Protein 9JOM (pdb70)

Nearest PDB structures (foldseek):
  9jom-assembly1_A  TM=1.003E+00  e=1.227E-82  Wenyingzhuangia fucanilytica
  8rg5-assembly1_A  TM=9.877E-01  e=5.002E-56  Stieleria marina
  8rg5-assembly1_B  TM=9.865E-01  e=2.426E-55  Stieleria marina
  8ya6-assembly1_A  TM=8.556E-01  e=7.676E-31  Wenyingzhuangia fucanilytica
  9jog-assembly1_B  TM=8.697E-01  e=2.301E-29  Wenyingzhuangia fucanilytica

Sequence (354 aa):
DYYPEFSWKTVPVAFHFAKRNGLMTDKELDFVTSHSNFIVLEKGHGGDIRTEKGIDNEAQRIKDINPKAKVVFYWNAFLDYNLYDAHKEYENHKEWWLKKLDGNYDYKSAKVKRYDLSNPAFRKWWVSIAKKAVVDGHADGVFMDAFIQVINKGNIELWGQKKYDAIQQGLKDLIAETRAAIGEDHLIVYNGIRSIPNRNVGNDFPEHTDAVMMIEHFANFQSKSKESMLQDILEMEKAGKTGKIVVFKAWPNEHSWIDKNFMAKPLQEKRKIARANITFPLAAFLAGAQENSYFIYNWGYRMDDGGLEWYPELDKSLGKPLNEMKVHNWELTRNYEHASVWLNLATKEAKINWK

Organism: NCBI:txid1790137

Secondary structure (DSSP, 8-state):
--SPPP-SSS--B-EEEB-TTSPPPHHHHHHHHHH-SEEEEPTTTTGGGHHHHHHHHHHHHHHHH-TT-EEEEEEESSEE-TTSHHHHHHHT-GGG--B-TTSSB-EEETTEEE--TT-HHHHHHHHHHHHHHHTSSS-SEEEEE-HHHHH-THHHHHH-HHHHHHHHHHHHHHHHHHHHHH-SSSEEEEEEEB--TT--B-S---TT-SEEEETTTTSTT--SHHHHHHHHHHHHHHHHTT-EEEEEE-STT--TT-HHHHTS-HHHHHHHHHHT-HHHHHHHHHH--TTEEEEESS-SBTTTTTT---GGGGS----B-S--EEETTEEEEEETTEEEEEETTTTEEEEEE-

B-factor: mean 25.79, std 8.82, range [11.52, 75.82]

Radius of gyration: 19.98 Å; Cα contacts (8 Å, |Δi|>4): 752; chains: 1; bounding box: 47×60×44 Å

InterPro domains:
  IPR017853 Glycoside hydrolase superfamily [SSF51445] (106-282)
  IPR029455 Hypothetical glycosyl hydrolase family 15 [PF14885] (98-374)

Foldseek 3Di:
DQAQDFDQQFAFAEFFFAAQQAADDPVLLCLRLVQHQEYEYEWRHGYPVFQLVRQQVNLVVNCVVPVRHAYAREAEPWKQAPRHPVNVVVVVCPVFFDAWPVRHGAAPDPHIGTGQLLPVVVLVSSLVSQLCCPVVGSHQYYEYEDLLVLLPCVCCVTHNDVSSVSNNVSVLVSLVVNCVRNDDRGAYEYEWQFFAVVRGTAPPNPDRHAEYEDAAQCEDRQVALNSNVVSLVRQLVQVVVRHAYEYEDEQNHAAPVNVVLVVDDPVVVLVSQQVRVFLSSLSCQLRPHTNYHYAYFRYRHCPRCSSPDYVSRVAGFAAWDDHWDDDDQWIWTHHPFWIWIAGSNVSDIDIDGD

Solvent-accessible surface area: 14888 Å² total; per-residue (Å²): 163,80,49,2,100,36,65,24,66,54,3,9,10,4,9,5,2,0,27,112,131,16,62,6,64,96,166,32,0,77,42,0,14,75,54,11,34,0,0,2,0,7,31,5,0,5,13,141,70,59,0,30,38,0,1,43,54,0,0,67,96,0,46,122,88,16,108,111,1,26,0,0,0,1,8,6,0,0,5,3,49,93,51,6,81,3,27,62,80,0,68,120,50,111,114,25,20,2,92,54,124,96,54,94,62,2,94,106,54,93,165,16,14,20,2,10,0,25,33,86,54,0,20,161,22,0,11,52,22,0,72,132,15,2,58,96,25,81,3,23,0,0,1,0,21,6,1,32,58,0,38,76,149,42,2,45,143,63,8,17,95,186,66,20,72,44,0,23,97,2,0,101,43,0,6,36,62,0,36,87,30,4,29,140,104,42,1,0,0,0,6,0,0,22,1,36,74,160,59,85,26,11,29,82,22,64,147,59,7,12,0,0,1,0,25,31,2,17,2,52,127,0,89,40,76,90,3,3,33,53,2,0,58,27,0,24,136,2,9,109,95,37,18,0,0,2,0,0,0,8,0,82,66,39,1,103,108,33,145,121,0,59,86,62,90,91,77,55,19,81,135,28,0,106,74,44,0,43,25,7,0,0,0,0,0,0,0,0,17,102,20,0,8,2,6,15,6,3,0,34,45,14,98,8,4,8,46,33,46,4,82,36,8,88,97,57,0,6,119,40,119,45,93,17,86,72,117,134,75,64,0,40,5,65,3,61,79,1,39,3,75,0,21,2,53,79,76,87,24,124,6,77,60,143

Structure (mmCIF, N/CA/C/O backbone):
data_9JOM
#
_entry.id   9JOM
#
_cell.length_a   83.135
_cell.length_b   83.135
_cell.length_c   100.430
_cell.angle_alpha   90.00
_cell.angle_beta   90.00
_cell.angle_gamma   120.00
#
_symmetry.space_group_name_H-M   'P 32 2 1'
#
loop_
_entity.id
_entity.type
_entity.pdbx_description
1 polymer 'Glycoside-hydrolase family GH114 TIM-barrel domain-containing protein'
2 water water
#
loop_
_atom_site.group_PDB
_atom_site.id
_atom_site.type_symbol
_atom_site.label_atom_id
_atom_site.label_alt_id
_atom_site.label_comp_id
_atom_site.label_asym_id
_atom_site.label_entity_id
_atom_site.label_seq_id
_atom_site.pdbx_PDB_ins_code
_atom_site.Cartn_x
_atom_site.Cartn_y
_atom_site.Cartn_z
_atom_site.occupancy
_atom_site.B_iso_or_equiv
_atom_site.auth_seq_id
_atom_site.auth_comp_id
_atom_site.auth_asym_id
_atom_site.auth_atom_id
_atom_site.pdbx_PDB_model_num
ATOM 1 N N . ASP A 1 41 ? -51.009 35.418 -10.658 1.00 39.43 7 ASP A N 1
ATOM 2 C CA . ASP A 1 41 ? -49.796 36.215 -10.506 1.00 40.83 7 ASP A CA 1
ATOM 3 C C . ASP A 1 41 ? -48.727 35.447 -9.731 1.00 29.70 7 ASP A C 1
ATOM 4 O O . ASP A 1 41 ? -49.028 34.695 -8.804 1.00 35.52 7 ASP A O 1
ATOM 12 N N . TYR A 1 42 ? -47.471 35.657 -10.126 1.00 27.98 8 TYR A N 1
ATOM 13 C CA . TYR A 1 42 ? -46.348 34.910 -9.567 1.00 22.47 8 TYR A CA 1
ATOM 14 C C . TYR A 1 42 ? -45.944 35.453 -8.199 1.00 23.67 8 TYR A C 1
ATOM 15 O O . TYR A 1 42 ? -46.055 34.759 -7.182 1.00 20.41 8 TYR A O 1
ATOM 33 N N . TYR A 1 43 ? -45.466 36.692 -8.163 1.00 20.11 9 TYR A N 1
ATOM 34 C CA . TYR A 1 43 ? -45.073 37.339 -6.925 1.00 19.52 9 TYR A CA 1
ATOM 35 C C . TYR A 1 43 ? -46.297 37.846 -6.172 1.00 23.16 9 TYR A C 1
ATOM 36 O O . TYR A 1 43 ? -47.357 38.062 -6.764 1.00 20.45 9 TYR A O 1
ATOM 54 N N . PRO A 1 44 ? -46.175 38.062 -4.863 1.00 21.25 10 PRO A N 1
ATOM 55 C CA . PRO A 1 44 ? -47.240 38.772 -4.148 1.00 23.11 10 PRO A CA 1
ATOM 56 C C . PRO A 1 44 ? -47.342 40.202 -4.652 1.00 21.89 10 PRO A C 1
ATOM 57 O O . PRO A 1 44 ? -46.334 40.844 -4.957 1.00 20.95 10 PRO A O 1
ATOM 68 N N . GLU A 1 45 ? -48.573 40.694 -4.752 1.00 20.25 11 GLU A N 1
ATOM 69 C CA . GLU A 1 45 ? -48.796 42.057 -5.215 1.00 21.71 11 GLU A CA 1
ATOM 70 C C . GLU A 1 45 ? -48.041 43.038 -4.327 1.00 19.61 11 GLU A C 1
ATOM 71 O O . GLU A 1 45 ? -48.290 43.114 -3.119 1.00 17.58 11 GLU A O 1
ATOM 83 N N . PHE A 1 46 ? -47.114 43.779 -4.929 1.00 15.62 12 PHE A N 1
ATOM 84 C CA . PHE A 1 46 ? -46.234 44.697 -4.220 1.00 23.40 12 PHE A CA 1
ATOM 85 C C . PHE A 1 46 ? -46.694 46.137 -4.413 1.00 20.37 12 PHE A C 1
ATOM 86 O O . PHE A 1 46 ? -47.234 46.501 -5.461 1.00 21.33 12 PHE A O 1
ATOM 103 N N . SER A 1 47 ? -46.468 46.960 -3.390 1.00 19.94 13 SER A N 1
ATOM 104 C CA . SER A 1 47 ? -46.843 48.366 -3.443 1.00 22.60 13 SER A CA 1
ATOM 105 C C . SER A 1 47 ? -45.931 49.176 -2.531 1.00 20.30 13 SER A C 1
ATOM 106 O O . SER A 1 47 ? -45.595 48.736 -1.429 1.00 19.66 13 SER A O 1
ATOM 114 N N . TRP A 1 48 ? -45.542 50.363 -2.999 1.00 21.10 14 TRP A N 1
ATOM 115 C CA . TRP A 1 48 ? -44.784 51.316 -2.198 1.00 21.12 14 TRP A CA 1
ATOM 116 C C . TRP A 1 48 ? -45.676 52.247 -1.383 1.00 24.28 14 TRP A C 1
ATOM 117 O O . TRP A 1 48 ? -45.152 53.120 -0.682 1.00 20.69 14 TRP A O 1
ATOM 138 N N . LYS A 1 49 ? -47.001 52.095 -1.468 1.00 22.32 15 LYS A N 1
ATOM 139 C CA . LYS A 1 49 ? -47.910 53.047 -0.830 1.00 21.26 15 LYS A CA 1
ATOM 140 C C . LYS A 1 49 ? -47.549 53.258 0.635 1.00 21.41 15 LYS A C 1
ATOM 141 O O . LYS A 1 49 ? -47.516 54.394 1.125 1.00 19.03 15 LYS A O 1
ATOM 145 N N . THR A 1 50 ? -47.296 52.169 1.353 1.00 19.26 16 THR A N 1
ATOM 146 C CA . THR A 1 50 ? -46.736 52.196 2.695 1.00 17.20 16 THR A CA 1
ATOM 147 C C . THR A 1 50 ? -45.511 51.292 2.708 1.00 18.21 16 THR A C 1
ATOM 148 O O . THR A 1 50 ? -45.168 50.662 1.703 1.00 17.92 16 THR A O 1
ATOM 159 N N . VAL A 1 51 ? -44.844 51.223 3.853 1.00 18.23 17 VAL A N 1
ATOM 160 C CA . VAL A 1 51 ? -43.675 50.358 3.980 1.00 18.81 17 VAL A CA 1
ATOM 161 C C . VAL A 1 51 ? -44.113 48.939 3.641 1.00 17.55 17 VAL A C 1
ATOM 162 O O . VAL A 1 51 ? -45.023 48.407 4.292 1.00 18.74 17 VAL A O 1
ATOM 175 N N . PRO A 1 52 ? -43.527 48.294 2.631 1.00 16.69 18 PRO A N 1
ATOM 176 C CA . PRO A 1 52 ? -43.908 46.906 2.338 1.00 18.20 18 PRO A CA 1
ATOM 177 C C . PRO A 1 52 ? -43.482 45.988 3.474 1.00 19.50 18 PRO A C 1
ATOM 178 O O . PRO A 1 52 ? -42.320 45.988 3.886 1.00 20.52 18 PRO A O 1
ATOM 189 N N . VAL A 1 53 ? -44.436 45.215 3.989 1.00 17.50 19 VAL A N 1
ATOM 190 C CA . VAL A 1 53 ? -44.186 44.326 5.115 1.00 20.81 19 VAL A CA 1
ATOM 191 C C . VAL A 1 53 ? -44.609 42.911 4.752 1.00 18.71 19 VAL A C 1
ATOM 192 O O . VAL A 1 53 ? -45.476 42.694 3.899 1.00 19.44 19 VAL A O 1
ATOM 205 N N . ALA A 1 54 ? -43.982 41.946 5.415 1.00 20.96 20 ALA A N 1
ATOM 206 C CA . ALA A 1 54 ? -44.316 40.537 5.298 1.00 17.41 20 ALA A CA 1
ATOM 207 C C . ALA A 1 54 ? -44.462 39.962 6.700 1.00 18.12 20 ALA A C 1
ATOM 208 O O . ALA A 1 54 ? -44.159 40.620 7.698 1.00 14.67 20 ALA A O 1
ATOM 215 N N . PHE A 1 55 ? -44.936 38.721 6.773 1.00 14.17 21 PHE A N 1
ATOM 216 C CA . PHE A 1 55 ? -45.062 38.017 8.040 1.00 17.83 21 PHE A CA 1
ATOM 217 C C . PHE A 1 55 ? -44.329 36.687 7.965 1.00 15.75 21 PHE A C 1
ATOM 218 O O . PHE A 1 55 ? -44.286 36.036 6.918 1.00 14.34 21 PHE A O 1
ATOM 235 N N . HIS A 1 56 ? -43.752 36.294 9.099 1.00 16.83 22 HIS A N 1
ATOM 236 C CA . HIS A 1 56 ? -42.992 35.050 9.197 1.00 15.38 22 HIS A CA 1
ATOM 237 C C . HIS A 1 56 ? -43.149 34.556 10.631 1.00 19.54 22 HIS A C 1
ATOM 238 O O . HIS A 1 56 ? -42.437 35.021 11.526 1.00 14.93 22 HIS A O 1
ATOM 252 N N . PHE A 1 57 ? -44.074 33.624 10.848 1.00 19.61 23 PHE A N 1
ATOM 253 C CA . PHE A 1 57 ? -44.363 33.191 12.207 1.00 15.53 23 PHE A CA 1
ATOM 254 C C . PHE A 1 57 ? -45.060 31.840 12.195 1.00 16.60 23 PHE A C 1
ATOM 255 O O . PHE A 1 57 ? -45.515 31.352 11.157 1.00 15.21 23 PHE A O 1
ATOM 272 N N . ALA A 1 58 ? -45.146 31.248 13.385 1.00 17.39 24 ALA A N 1
ATOM 273 C CA . ALA A 1 58 ? -45.972 30.080 13.642 1.00 16.35 24 ALA A CA 1
ATOM 274 C C . ALA A 1 58 ? -46.747 30.312 14.930 1.00 19.03 24 ALA A C 1
ATOM 275 O O . ALA A 1 58 ? -46.160 30.681 15.954 1.00 20.30 24 ALA A O 1
ATOM 282 N N . LYS A 1 59 ? -48.063 30.134 14.862 1.00 19.02 25 LYS A N 1
ATOM 283 C CA . LYS A 1 59 ? -48.910 30.036 16.048 1.00 22.77 25 LYS A CA 1
ATOM 284 C C . LYS A 1 59 ? -48.815 28.602 16.550 1.00 21.52 25 LYS A C 1
ATOM 285 O O . LYS A 1 59 ? -49.394 27.683 15.966 1.00 22.96 25 LYS A O 1
ATOM 304 N N . ARG A 1 60 ? -48.074 28.404 17.640 1.00 23.37 26 ARG A N 1
ATOM 305 C CA . ARG A 1 60 ? -47.734 27.058 18.084 1.00 21.53 26 ARG A CA 1
ATOM 306 C C . ARG A 1 60 ? -48.884 26.342 18.781 1.00 25.97 26 ARG A C 1
ATOM 307 O O . ARG A 1 60 ? -48.849 25.111 18.883 1.00 27.02 26 ARG A O 1
ATOM 328 N N . ASN A 1 61 ? -49.897 27.064 19.259 1.00 22.74 27 ASN A N 1
ATOM 329 C CA . ASN A 1 61 ? -50.969 26.448 20.031 1.00 30.63 27 ASN A CA 1
ATOM 330 C C . ASN A 1 61 ? -52.222 26.160 19.211 1.00 27.82 27 ASN A C 1
ATOM 331 O O . ASN A 1 61 ? -53.134 25.503 19.722 1.00 26.65 27 ASN A O 1
ATOM 342 N N . GLY A 1 62 ? -52.290 26.616 17.967 1.00 25.57 28 GLY A N 1
ATOM 343 C CA . GLY A 1 62 ? -53.446 26.338 17.141 1.00 25.45 28 GLY A CA 1
ATOM 344 C C . GLY A 1 62 ? -53.453 27.216 15.907 1.00 22.50 28 GLY A C 1
ATOM 345 O O . GLY A 1 62 ? -52.467 27.887 15.589 1.00 19.71 28 GLY A O 1
ATOM 349 N N . LEU A 1 63 ? -54.590 27.195 15.217 1.00 22.52 29 LEU A N 1
ATOM 350 C CA . LEU A 1 63 ? -54.762 28.002 14.021 1.00 22.65 29 LEU A CA 1
ATOM 351 C C . LEU A 1 63 ? -55.194 29.418 14.389 1.00 23.55 29 LEU A C 1
ATOM 352 O O . LEU A 1 63 ? -55.638 29.693 15.506 1.00 22.52 29 LEU A O 1
ATOM 368 N N . MET A 1 64 ? -55.059 30.322 13.424 1.00 20.94 30 MET A N 1
ATOM 369 C CA . MET A 1 64 ? -55.317 31.731 13.678 1.00 21.73 30 MET A CA 1
ATOM 370 C C . MET A 1 64 ? -56.808 32.001 13.834 1.00 23.15 30 MET A C 1
ATOM 371 O O . MET A 1 64 ? -57.654 31.320 13.248 1.00 19.23 30 MET A O 1
ATOM 385 N N . THR A 1 65 ? -57.123 33.015 14.635 1.00 21.74 31 THR A N 1
ATOM 386 C CA . THR A 1 65 ? -58.489 33.485 14.777 1.00 24.18 31 THR A CA 1
ATOM 387 C C . THR A 1 65 ? -58.862 34.386 13.603 1.00 26.92 31 THR A C 1
ATOM 388 O O . THR A 1 65 ? -58.002 34.893 12.877 1.00 22.39 31 THR A O 1
ATOM 399 N N . ASP A 1 66 ? -60.173 34.576 13.417 1.00 25.18 32 ASP A N 1
ATOM 400 C CA . ASP A 1 66 ? -60.644 35.507 12.396 1.00 26.98 32 ASP A CA 1
ATOM 401 C C . ASP A 1 66 ? -59.982 36.867 12.562 1.00 23.41 32 ASP A C 1
ATOM 402 O O . ASP A 1 66 ? -59.589 37.506 11.579 1.00 23.51 32 ASP A O 1
ATOM 411 N N . LYS A 1 67 ? -59.847 37.319 13.808 1.00 21.38 33 LYS A N 1
ATOM 412 C CA . LYS A 1 67 ? -59.231 38.612 14.080 1.00 29.24 33 LYS A CA 1
ATOM 413 C C . LYS A 1 67 ? -57.758 38.612 13.697 1.00 29.37 33 LYS A C 1
ATOM 414 O O . LYS A 1 67 ? -57.273 39.562 13.070 1.00 24.73 33 LYS A O 1
ATOM 433 N N . GLU A 1 68 ? -57.030 37.554 14.059 1.00 28.27 34 GLU A N 1
ATOM 434 C CA . GLU A 1 68 ? -55.621 37.473 13.690 1.00 22.89 34 GLU A CA 1
ATOM 435 C C . GLU A 1 68 ? -55.458 37.415 12.177 1.00 22.47 34 GLU A C 1
ATOM 436 O O . GLU A 1 68 ? -54.545 38.034 11.619 1.00 29.24 34 GLU A O 1
ATOM 448 N N . LEU A 1 69 ? -56.343 36.686 11.493 1.00 16.77 35 LEU A N 1
ATOM 449 C CA . LEU A 1 69 ? -56.297 36.645 10.035 1.00 20.96 35 LEU A CA 1
ATOM 450 C C . LEU A 1 69 ? -56.597 38.011 9.432 1.00 24.21 35 LEU A C 1
ATOM 451 O O . LEU A 1 69 ? -55.961 38.416 8.452 1.00 22.77 35 LEU A O 1
ATOM 467 N N . ASP A 1 70 ? -57.566 38.735 9.997 1.00 26.46 36 ASP A N 1
ATOM 468 C CA . ASP A 1 70 ? -57.885 40.063 9.486 1.00 28.31 36 ASP A CA 1
ATOM 469 C C . ASP A 1 70 ? -56.676 40.985 9.582 1.00 23.24 36 ASP A C 1
ATOM 470 O O . ASP A 1 70 ? -56.330 41.679 8.621 1.00 28.77 36 ASP A O 1
ATOM 478 N N . PHE A 1 71 ? -56.012 40.994 10.740 1.00 21.19 37 PHE A N 1
ATOM 479 C CA . PHE A 1 71 ? -54.833 41.835 10.919 1.00 25.05 37 PHE A CA 1
ATOM 480 C C . PHE A 1 71 ? -53.759 41.499 9.893 1.00 27.37 37 PHE A C 1
ATOM 481 O O . PHE A 1 71 ? -53.195 42.392 9.249 1.00 25.28 37 PHE A O 1
ATOM 498 N N . VAL A 1 72 ? -53.454 40.212 9.733 1.00 23.26 38 VAL A N 1
ATOM 499 C CA . VAL A 1 72 ? -52.351 39.815 8.866 1.00 25.17 38 VAL A CA 1
ATOM 500 C C . VAL A 1 72 ? -52.690 40.099 7.408 1.00 24.29 38 VAL A C 1
ATOM 501 O O . VAL A 1 72 ? -51.906 40.719 6.682 1.00 21.52 38 VAL A O 1
ATOM 514 N N . THR A 1 73 ? -53.869 39.660 6.959 1.00 22.25 39 THR A N 1
ATOM 515 C CA . THR A 1 73 ? -54.248 39.878 5.568 1.00 23.76 39 THR A CA 1
ATOM 516 C C . THR A 1 73 ? -54.482 41.354 5.266 1.00 26.05 39 THR A C 1
ATOM 517 O O . THR A 1 73 ? -54.328 41.778 4.115 1.00 28.75 39 THR A O 1
ATOM 528 N N . SER A 1 74 ? -54.851 42.149 6.271 1.00 24.76 40 SER A N 1
ATOM 529 C CA . SER A 1 74 ? -55.038 43.579 6.057 1.00 24.63 40 SER A CA 1
ATOM 530 C C . SER A 1 74 ? -53.722 44.335 5.945 1.00 20.32 40 SER A C 1
ATOM 531 O O . SER A 1 74 ? -53.728 45.487 5.499 1.00 27.55 40 SER A O 1
ATOM 539 N N . HIS A 1 75 ? -52.601 43.720 6.326 1.00 25.38 41 HIS A N 1
ATOM 540 C CA . HIS A 1 75 ? -51.319 44.407 6.356 1.00 21.92 41 HIS A CA 1
ATOM 541 C C . HIS A 1 75 ? -50.291 43.867 5.370 1.00 24.17 41 HIS A C 1
ATOM 542 O O . HIS A 1 75 ? -49.288 44.546 5.127 1.00 23.22 41 HIS A O 1
ATOM 556 N N . SER A 1 76 ? -50.499 42.683 4.797 1.00 21.92 42 SER A N 1
ATOM 557 C CA . SER A 1 76 ? -49.493 42.106 3.915 1.00 20.30 42 SER A CA 1
ATOM 558 C C . SER A 1 76 ? -50.131 41.060 3.015 1.00 19.68 42 SER A C 1
ATOM 559 O O . SER A 1 76 ? -51.135 40.440 3.374 1.00 20.35 42 SER A O 1
ATOM 567 N N . ASN A 1 77 ? -49.525 40.872 1.842 1.00 16.74 43 ASN A N 1
ATOM 568 C CA . ASN A 1 77 ? -49.904 39.830 0.899 1.00 20.90 43 ASN A CA 1
ATOM 569 C C . ASN A 1 77 ? -48.933 38.657 0.914 1.00 21.79 43 ASN A C 1
ATOM 570 O O . ASN A 1 77 ? -49.047 37.760 0.072 1.00 20.02 43 ASN A O 1
ATOM 581 N N . PHE A 1 78 ? -47.981 38.646 1.844 1.00 15.50 44 PHE A N 1
ATOM 582 C CA . PHE A 1 78 ? -46.852 37.720 1.801 1.00 17.01 44 PHE A CA 1
ATOM 583 C C . PHE A 1 78 ? -46.617 37.180 3.204 1.00 18.16 44 PHE A C 1
ATOM 584 O O . PHE A 1 78 ? -46.141 37.909 4.080 1.00 13.84 44 PHE A O 1
ATOM 601 N N . ILE A 1 79 ? -46.938 35.905 3.413 1.00 16.30 45 ILE A N 1
ATOM 602 C CA . ILE A 1 79 ? -46.867 35.281 4.728 1.00 16.05 45 ILE A CA 1
ATOM 603 C C . ILE A 1 79 ? -46.086 33.982 4.617 1.00 16.54 45 ILE A C 1
ATOM 604 O O . ILE A 1 79 ? -46.416 33.119 3.795 1.00 15.75 45 ILE A O 1
ATOM 620 N N . VAL A 1 80 ? -45.060 33.843 5.447 1.00 16.13 46 VAL A N 1
ATOM 621 C CA . VAL A 1 80 ? -44.334 32.591 5.612 1.00 15.29 46 VAL A CA 1
ATOM 622 C C . VAL A 1 80 ? -44.774 31.983 6.936 1.00 18.59 46 VAL A C 1
ATOM 623 O O . VAL A 1 80 ? -44.601 32.596 7.996 1.00 17.13 46 VAL A O 1
ATOM 636 N N . LEU A 1 81 ? -45.361 30.792 6.884 1.00 15.59 47 LEU A N 1
ATOM 637 C CA . LEU A 1 81 ? -45.777 30.088 8.089 1.00 16.56 47 LEU A CA 1
ATOM 638 C C . LEU A 1 81 ? -44.684 29.111 8.497 1.00 17.47 47 LEU A C 1
ATOM 639 O O . LEU A 1 81 ? -44.195 28.336 7.668 1.00 18.70 47 LEU A O 1
ATOM 655 N N . GLU A 1 82 ? -44.311 29.153 9.772 1.00 19.43 48 GLU A N 1
ATOM 656 C CA . GLU A 1 82 ? -43.149 28.442 10.276 1.00 17.14 48 GLU A CA 1
ATOM 657 C C . GLU A 1 82 ? -43.514 27.039 10.746 1.00 17.27 48 GLU A C 1
ATOM 658 O O . GLU A 1 82 ? -44.683 26.691 10.922 1.00 17.28 48 GLU A O 1
ATOM 670 N N . LYS A 1 83 ? -42.476 26.231 10.951 1.00 17.43 49 LYS A N 1
ATOM 671 C CA . LYS A 1 83 ? -42.639 24.938 11.600 1.00 19.98 49 LYS A CA 1
ATOM 672 C C . LYS A 1 83 ? -43.459 25.091 12.874 1.00 16.14 49 LYS A C 1
ATOM 673 O O . LYS A 1 83 ? -43.263 26.029 13.651 1.00 16.25 49 LYS A O 1
ATOM 692 N N . GLY A 1 84 ? -44.393 24.166 13.078 1.00 17.30 50 GLY A N 1
ATOM 693 C CA . GLY A 1 84 ? -45.210 24.155 14.269 1.00 23.65 50 GLY A CA 1
ATOM 694 C C . GLY A 1 84 ? -46.497 24.945 14.182 1.00 20.75 50 GLY A C 1
ATOM 695 O O . GLY A 1 84 ? -47.270 24.941 15.149 1.00 18.37 50 GLY A O 1
ATOM 699 N N . HIS A 1 85 ? -46.760 25.622 13.066 1.00 18.38 51 HIS A N 1
ATOM 700 C CA . HIS A 1 85 ? -47.994 26.387 12.956 1.00 17.58 51 HIS A CA 1
ATOM 701 C C . HIS A 1 85 ? -49.201 25.460 12.984 1.00 16.36 51 HIS A C 1
ATOM 702 O O . HIS A 1 85 ? -49.191 24.378 12.390 1.00 22.36 51 HIS A O 1
ATOM 716 N N . GLY A 1 86 ? -50.252 25.896 13.678 1.00 18.45 52 GLY A N 1
ATOM 717 C CA . GLY A 1 86 ? -51.510 25.182 13.716 1.00 22.85 52 GLY A CA 1
ATOM 718 C C . GLY A 1 86 ? -51.702 24.275 14.913 1.00 25.60 52 GLY A C 1
ATOM 719 O O . GLY A 1 86 ? -52.790 23.708 15.068 1.00 23.11 52 GLY A O 1
ATOM 723 N N . GLY A 1 87 ? -50.688 24.114 15.756 1.00 23.81 53 GLY A N 1
ATOM 724 C CA . GLY A 1 87 ? -50.843 23.316 16.955 1.00 26.22 53 GLY A CA 1
ATOM 725 C C . GLY A 1 87 ? -50.650 21.830 16.735 1.00 24.90 53 GLY A C 1
ATOM 726 O O . GLY A 1 87 ? -49.833 21.418 15.906 1.00 22.18 53 GLY A O 1
ATOM 730 N N . ASP A 1 88 ? -51.413 21.013 17.462 1.00 22.10 54 ASP A N 1
ATOM 731 C CA . ASP A 1 88 ? -51.156 19.579 17.533 1.00 25.77 54 ASP A CA 1
ATOM 732 C C . ASP A 1 88 ? -51.607 18.817 16.292 1.00 22.90 54 ASP A C 1
ATOM 733 O O . ASP A 1 88 ? -51.369 17.607 16.216 1.00 24.80 54 ASP A O 1
ATOM 742 N N . ILE A 1 89 ? -52.248 19.476 15.323 1.00 26.98 55 ILE A N 1
ATOM 743 C CA . ILE A 1 89 ? -52.471 18.842 14.028 1.00 24.72 55 ILE A CA 1
ATOM 744 C C . ILE A 1 89 ? -51.194 18.768 13.205 1.00 20.92 55 ILE A C 1
ATOM 745 O O . ILE A 1 89 ? -51.191 18.142 12.140 1.00 22.07 55 ILE A O 1
ATOM 761 N N . ARG A 1 90 ? -50.117 19.399 13.681 1.00 19.07 56 ARG A N 1
ATOM 762 C CA . ARG A 1 90 ? -48.798 19.377 13.054 1.00 16.66 56 ARG A CA 1
ATOM 763 C C . ARG A 1 90 ? -48.763 20.257 11.809 1.00 16.88 56 ARG A C 1
ATOM 764 O O . ARG A 1 90 ? -49.805 20.702 11.318 1.00 21.02 56 ARG A O 1
ATOM 777 N N . THR A 1 91 ? -47.558 20.503 11.290 1.00 17.48 57 THR A N 1
ATOM 778 C CA . THR A 1 91 ? -47.335 21.665 10.434 1.00 14.68 57 THR A CA 1
ATOM 779 C C . THR A 1 91 ? -48.034 21.531 9.085 1.00 19.24 57 THR A C 1
ATOM 780 O O . THR A 1 91 ? -48.585 22.511 8.571 1.00 16.34 57 THR A O 1
ATOM 791 N N . GLU A 1 92 ? -48.010 20.339 8.486 1.00 16.86 58 GLU A N 1
ATOM 792 C CA . GLU A 1 92 ? -48.577 20.184 7.148 1.00 18.35 58 GLU A CA 1
ATOM 793 C C . GLU A 1 92 ? -50.051 20.571 7.130 1.00 21.15 58 GLU A C 1
ATOM 794 O O . GLU A 1 92 ? -50.476 21.407 6.324 1.00 21.45 58 GLU A O 1
ATOM 806 N N . LYS A 1 93 ? -50.849 19.972 8.016 1.00 14.79 59 LYS A N 1
ATOM 807 C CA . LYS A 1 93 ? -52.264 20.321 8.080 1.00 16.35 59 LYS A CA 1
ATOM 808 C C . LYS A 1 93 ? -52.453 21.747 8.578 1.00 17.95 59 LYS A C 1
ATOM 809 O O . LYS A 1 93 ? -53.365 22.453 8.132 1.00 19.38 59 LYS A O 1
ATOM 813 N N . GLY A 1 94 ? -51.597 22.191 9.500 1.00 15.31 60 GLY A N 1
ATOM 814 C CA . GLY A 1 94 ? -51.717 23.548 10.007 1.00 18.22 60 GLY A CA 1
ATOM 815 C C . GLY A 1 94 ? -51.536 24.589 8.921 1.00 18.90 60 GLY A C 1
ATOM 816 O O . GLY A 1 94 ? -52.346 25.509 8.780 1.00 17.77 60 GLY A O 1
ATOM 820 N N . ILE A 1 95 ? -50.472 24.451 8.129 1.00 17.10 61 ILE A N 1
ATOM 821 C CA . ILE A 1 95 ? -50.201 25.427 7.079 1.00 18.28 61 ILE A CA 1
ATOM 822 C C . ILE A 1 95 ? -51.219 25.297 5.953 1.00 16.52 61 ILE A C 1
ATOM 823 O O . ILE A 1 95 ? -51.654 26.300 5.375 1.00 17.09 61 ILE A O 1
ATOM 839 N N . ASP A 1 96 ? -51.623 24.067 5.627 1.00 19.96 62 ASP A N 1
ATOM 840 C CA . ASP A 1 96 ? -52.618 23.872 4.577 1.00 18.23 62 ASP A CA 1
ATOM 841 C C . ASP A 1 96 ? -53.945 24.519 4.957 1.00 21.23 62 ASP A C 1
ATOM 842 O O . ASP A 1 96 ? -54.564 25.219 4.148 1.00 19.61 62 ASP A O 1
ATOM 851 N N . ASN A 1 97 ? -54.399 24.294 6.191 1.00 23.76 63 ASN A N 1
ATOM 852 C CA . ASN A 1 97 ? -55.659 24.883 6.629 1.00 21.13 63 ASN A CA 1
ATOM 853 C C . ASN A 1 97 ? -55.556 26.399 6.728 1.00 19.54 63 ASN A C 1
ATOM 854 O O . ASN A 1 97 ? -56.496 27.116 6.366 1.00 19.72 63 ASN A O 1
ATOM 865 N N . GLU A 1 98 ? -54.422 26.910 7.214 1.00 18.61 64 GLU A N 1
ATOM 866 C CA . GLU A 1 98 ? -54.272 28.355 7.336 1.00 22.52 64 GLU A CA 1
ATOM 867 C C . GLU A 1 98 ? -54.153 29.024 5.975 1.00 18.78 64 GLU A C 1
ATOM 868 O O . GLU A 1 98 ? -54.633 30.149 5.796 1.00 21.12 64 GLU A O 1
ATOM 880 N N . ALA A 1 99 ? -53.517 28.360 5.009 1.00 17.39 65 ALA A N 1
ATOM 881 C CA . ALA A 1 99 ? -53.448 28.910 3.660 1.00 22.38 65 ALA A CA 1
ATOM 882 C C . ALA A 1 99 ? -54.846 29.149 3.102 1.00 23.40 65 ALA A C 1
ATOM 883 O O . ALA A 1 99 ? -55.144 30.232 2.586 1.00 23.03 65 ALA A O 1
ATOM 890 N N . GLN A 1 100 ? -55.720 28.142 3.198 1.00 24.20 66 GLN A N 1
ATOM 891 C CA . GLN A 1 100 ? -57.114 28.319 2.801 1.00 23.84 66 GLN A CA 1
ATOM 892 C C . GLN A 1 100 ? -57.727 29.531 3.485 1.00 24.31 66 GLN A C 1
ATOM 893 O O . GLN A 1 100 ? -58.313 30.404 2.833 1.00 23.49 66 GLN A O 1
ATOM 907 N N . ARG A 1 101 ? -57.616 29.584 4.814 1.00 23.05 67 ARG A N 1
ATOM 908 C CA . ARG A 1 101 ? -58.255 30.650 5.575 1.00 21.23 67 ARG A CA 1
ATOM 909 C C . ARG A 1 101 ? -57.706 32.013 5.179 1.00 26.19 67 ARG A C 1
ATOM 910 O O . ARG A 1 101 ? -58.461 32.987 5.071 1.00 26.13 67 ARG A O 1
ATOM 931 N N . ILE A 1 102 ? -56.394 32.102 4.957 1.00 21.81 68 ILE A N 1
ATOM 932 C CA . ILE A 1 102 ? -55.793 33.373 4.560 1.00 22.21 68 ILE A CA 1
ATOM 933 C C . ILE A 1 102 ? -56.354 33.824 3.218 1.00 19.00 68 ILE A C 1
ATOM 934 O O . ILE A 1 102 ? -56.811 34.962 3.065 1.00 23.54 68 ILE A O 1
ATOM 950 N N . LYS A 1 103 ? -56.336 32.933 2.228 1.00 20.79 69 LYS A N 1
ATOM 951 C CA . LYS A 1 103 ? -56.751 33.304 0.883 1.00 23.73 69 LYS A CA 1
ATOM 952 C C . LYS A 1 103 ? -58.264 33.376 0.737 1.00 27.21 69 LYS A C 1
ATOM 953 O O . LYS A 1 103 ? -58.749 33.958 -0.239 1.00 27.15 69 LYS A O 1
ATOM 972 N N . ASP A 1 104 ? -59.016 32.803 1.680 1.00 29.87 70 ASP A N 1
ATOM 973 C CA . ASP A 1 104 ? -60.450 33.064 1.735 1.00 31.08 70 ASP A CA 1
ATOM 974 C C . ASP A 1 104 ? -60.717 34.543 1.981 1.00 32.44 70 ASP A C 1
ATOM 975 O O . ASP A 1 104 ? -61.686 35.106 1.458 1.00 30.97 70 ASP A O 1
ATOM 984 N N . I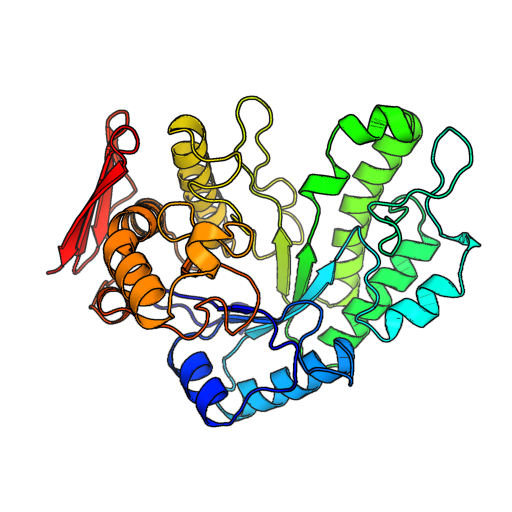LE A 1 105 ? -59.861 35.187 2.777 1.00 28.16 71 ILE A N 1
ATOM 985 C CA . ILE A 1 105 ? -59.999 36.611 3.060 1.00 29.18 71 ILE A CA 1
ATOM 986 C C . ILE A 1 105 ? -59.342 37.443 1.970 1.00 29.78 71 ILE A C 1
ATOM 987 O O . ILE A 1 105 ? -59.855 38.498 1.583 1.00 26.19 71 ILE A O 1
ATOM 1003 N N . ASN A 1 106 ? -58.192 36.991 1.473 1.00 27.61 72 ASN A N 1
ATOM 1004 C CA . ASN A 1 106 ? -57.360 37.778 0.566 1.00 24.43 72 ASN A CA 1
ATOM 1005 C C . ASN A 1 106 ? -56.835 36.844 -0.513 1.00 26.96 72 ASN A C 1
ATOM 1006 O O . ASN A 1 106 ? -55.738 36.284 -0.389 1.00 24.15 72 ASN A O 1
ATOM 1017 N N . PRO A 1 107 ? -57.592 36.656 -1.598 1.00 27.83 73 PRO A N 1
ATOM 1018 C CA . PRO A 1 107 ? -57.177 35.680 -2.621 1.00 29.06 73 PRO A CA 1
ATOM 1019 C C . PRO A 1 107 ? -55.859 36.025 -3.291 1.00 27.80 73 PRO A C 1
ATOM 1020 O O . PRO A 1 107 ? -55.319 35.181 -4.017 1.00 30.28 73 PRO A O 1
ATOM 1031 N N . LYS A 1 108 ? -55.331 37.228 -3.076 1.00 30.46 74 LYS A N 1
ATOM 1032 C CA . LYS A 1 108 ? -54.055 37.633 -3.646 1.00 35.79 74 LYS A CA 1
ATOM 1033 C C . LYS A 1 108 ? -52.869 37.287 -2.756 1.00 28.36 74 LYS A C 1
ATOM 1034 O O . LYS A 1 108 ? -51.724 37.419 -3.199 1.00 28.71 74 LYS A O 1
ATOM 1053 N N . ALA A 1 109 ? -53.110 36.855 -1.521 1.00 25.47 75 ALA A N 1
ATOM 1054 C CA . ALA A 1 109 ? -52.018 36.564 -0.606 1.00 25.32 75 ALA A CA 1
ATOM 1055 C C . ALA A 1 109 ? -51.209 35.368 -1.092 1.00 21.63 75 ALA A C 1
ATOM 1056 O O . ALA A 1 109 ? -51.728 34.454 -1.739 1.00 22.54 75 ALA A O 1
ATOM 1063 N N . LYS A 1 110 ? -49.917 35.389 -0.779 1.00 21.42 76 LYS A N 1
ATOM 1064 C CA . LYS A 1 110 ? -49.017 34.273 -1.040 1.00 19.31 76 LYS A CA 1
ATOM 1065 C C . LYS A 1 110 ? -48.596 33.683 0.299 1.00 19.39 76 LYS A C 1
ATOM 1066 O O . LYS A 1 110 ? -47.974 34.371 1.116 1.00 20.16 76 LYS A O 1
ATOM 1085 N N . VAL A 1 111 ? -48.945 32.420 0.523 1.00 17.05 77 VAL A N 1
ATOM 1086 C CA . VAL A 1 111 ? -48.677 31.728 1.779 1.00 15.22 77 VAL A CA 1
ATOM 1087 C C . VAL A 1 111 ? -47.638 30.653 1.500 1.00 17.76 77 VAL A C 1
ATOM 1088 O O . VAL A 1 111 ? -47.840 29.790 0.636 1.00 17.87 77 VAL A O 1
ATOM 1101 N N . VAL A 1 112 ? -46.531 30.699 2.237 1.00 14.46 78 VAL A N 1
ATOM 1102 C CA . VAL A 1 112 ? -45.364 29.869 1.969 1.00 14.32 78 VAL A CA 1
ATOM 1103 C C . VAL A 1 112 ? -45.229 28.821 3.064 1.00 15.67 78 VAL A C 1
ATOM 1104 O O . VAL A 1 112 ? -45.416 29.112 4.252 1.00 16.32 78 VAL A O 1
ATOM 1117 N N . PHE A 1 113 ? -44.886 27.604 2.654 1.00 15.08 79 PHE A N 1
ATOM 1118 C CA . PHE A 1 113 ? -44.793 26.446 3.534 1.00 13.39 79 PHE A CA 1
ATOM 1119 C C . PHE A 1 113 ? -43.343 26.281 3.976 1.00 16.01 79 PHE A C 1
ATOM 1120 O O . PHE A 1 113 ? -42.458 26.066 3.143 1.00 14.70 79 PHE A O 1
ATOM 1137 N N . TYR A 1 114 ? -43.101 26.407 5.281 1.00 15.59 80 TYR A N 1
ATOM 1138 C CA . TYR A 1 114 ? -41.754 26.250 5.819 1.00 16.38 80 TYR A CA 1
ATOM 1139 C C . TYR A 1 114 ? -41.346 24.781 5.790 1.00 13.92 80 TYR A C 1
ATOM 1140 O O . TYR A 1 114 ? -42.107 23.905 6.214 1.00 12.46 80 TYR A O 1
ATOM 1158 N N . TRP A 1 115 ? -40.138 24.514 5.290 1.00 14.03 81 TRP A N 1
ATOM 1159 C CA . TRP A 1 115 ? -39.634 23.144 5.191 1.00 12.52 81 TRP A CA 1
ATOM 1160 C C . TRP A 1 115 ? -38.111 23.210 5.280 1.00 13.09 81 TRP A C 1
ATOM 1161 O O . TRP A 1 115 ? -37.439 23.537 4.298 1.00 14.55 81 TRP A O 1
ATOM 1182 N N . ASN A 1 116 ? -37.581 22.904 6.462 1.00 13.14 82 ASN A N 1
ATOM 1183 C CA . ASN A 1 116 ? -36.147 23.011 6.694 1.00 13.88 82 ASN A CA 1
ATOM 1184 C C . ASN A 1 116 ? -35.376 22.043 5.804 1.00 13.15 82 ASN A C 1
ATOM 1185 O O . ASN A 1 116 ? -35.673 20.845 5.762 1.00 15.70 82 ASN A O 1
ATOM 1196 N N . ALA A 1 117 ? -34.372 22.567 5.102 1.00 16.10 83 ALA A N 1
ATOM 1197 C CA . ALA A 1 117 ? -33.578 21.776 4.171 1.00 20.41 83 ALA A CA 1
ATOM 1198 C C . ALA A 1 117 ? -32.492 20.956 4.852 1.00 14.25 83 ALA A C 1
ATOM 1199 O O . ALA A 1 117 ? -31.778 20.217 4.166 1.00 16.68 83 ALA A O 1
ATOM 1206 N N . PHE A 1 118 ? -32.355 21.052 6.174 1.00 13.96 84 PHE A N 1
ATOM 1207 C CA . PHE A 1 118 ? -31.219 20.450 6.866 1.00 12.64 84 PHE A CA 1
ATOM 1208 C C . PHE A 1 118 ? -31.569 19.793 8.192 1.00 17.23 84 PHE A C 1
ATOM 1209 O O . PHE A 1 118 ? -30.818 18.914 8.628 1.00 14.07 84 PHE A O 1
ATOM 1226 N N . LEU A 1 119 ? -32.672 20.154 8.844 1.00 19.40 85 LEU A N 1
ATOM 1227 C CA . LEU A 1 119 ? -32.962 19.723 10.204 1.00 15.55 85 LEU A CA 1
ATOM 1228 C C . LEU A 1 119 ? -34.307 19.013 10.267 1.00 19.28 85 LEU A C 1
ATOM 1229 O O . LEU A 1 119 ? -35.292 19.468 9.673 1.00 13.73 85 LEU A O 1
ATOM 1245 N N . ASP A 1 120 ? -34.340 17.905 11.007 1.00 16.32 86 ASP A N 1
ATOM 1246 C CA . ASP A 1 120 ? -35.521 17.052 11.137 1.00 18.38 86 ASP A CA 1
ATOM 1247 C C . ASP A 1 120 ? -36.212 17.377 12.459 1.00 22.93 86 ASP A C 1
ATOM 1248 O O . ASP A 1 120 ? -35.792 16.915 13.523 1.00 21.23 86 ASP A O 1
ATOM 1257 N N . TYR A 1 121 ? -37.281 18.167 12.386 1.00 17.48 87 TYR A N 1
ATOM 1258 C CA . TYR A 1 121 ? -38.023 18.608 13.559 1.00 18.55 87 TYR A CA 1
ATOM 1259 C C . TYR A 1 121 ? -39.248 17.729 13.774 1.00 19.96 87 TYR A C 1
ATOM 1260 O O . TYR A 1 121 ? -39.925 17.344 12.816 1.00 22.51 87 TYR A O 1
ATOM 1278 N N . ASN A 1 122 ? -39.537 17.421 15.041 1.00 19.50 88 ASN A N 1
ATOM 1279 C CA . ASN A 1 122 ? -40.737 16.666 15.402 1.00 26.10 88 ASN A CA 1
ATOM 1280 C C . ASN A 1 122 ? -41.944 17.604 15.488 1.00 23.54 88 ASN A C 1
ATOM 1281 O O . ASN A 1 122 ? -42.571 17.785 16.532 1.00 30.73 88 ASN A O 1
ATOM 1292 N N . LEU A 1 123 ? -42.254 18.215 14.345 1.00 19.88 89 LEU A N 1
ATOM 1293 C CA . LEU A 1 123 ? -43.386 19.122 14.217 1.00 22.53 89 LEU A CA 1
ATOM 1294 C C . LEU A 1 123 ? -44.195 18.831 12.960 1.00 19.33 89 LEU A C 1
ATOM 1295 O O . LEU A 1 123 ? -45.130 19.579 12.648 1.00 18.39 89 LEU A O 1
ATOM 1311 N N . TYR A 1 124 ? -43.857 17.767 12.238 1.00 17.62 90 TYR A N 1
ATOM 1312 C CA . TYR A 1 124 ? -44.491 17.414 10.980 1.00 20.84 90 TYR A CA 1
ATOM 1313 C C . TYR A 1 124 ? -44.919 15.956 11.027 1.00 21.04 90 TYR A C 1
ATOM 1314 O O . TYR A 1 124 ? -44.285 15.131 11.692 1.00 17.77 90 TYR A O 1
ATOM 1332 N N . ASP A 1 125 ? -46.000 15.639 10.312 1.00 23.69 91 ASP A N 1
ATOM 1333 C CA . ASP A 1 125 ? -46.278 14.238 10.023 1.00 19.05 91 ASP A CA 1
ATOM 1334 C C . ASP A 1 125 ? -45.092 13.593 9.321 1.00 21.80 91 ASP A C 1
ATOM 1335 O O . ASP A 1 125 ? -44.830 12.400 9.506 1.00 19.90 91 ASP A O 1
ATOM 1344 N N . ALA A 1 126 ? -44.357 14.376 8.526 1.00 18.82 92 ALA A N 1
ATOM 1345 C CA . ALA A 1 126 ? -43.209 13.847 7.800 1.00 20.91 92 ALA A CA 1
ATOM 1346 C C . ALA A 1 126 ? -42.145 13.303 8.742 1.00 22.13 92 ALA A C 1
ATOM 1347 O O . ALA A 1 126 ? -41.390 12.399 8.367 1.00 22.19 92 ALA A O 1
ATOM 1354 N N . HIS A 1 127 ? -42.060 13.841 9.962 1.00 17.63 93 HIS A N 1
ATOM 1355 C CA . HIS A 1 127 ? -41.051 13.362 10.900 1.00 23.19 93 HIS A CA 1
ATOM 1356 C C . HIS A 1 127 ? -41.191 11.865 11.137 1.00 22.30 93 HIS A C 1
ATOM 1357 O O . HIS A 1 127 ? -40.193 11.135 11.149 1.00 23.34 93 HIS A O 1
ATOM 1371 N N . LYS A 1 128 ? -42.424 11.389 11.324 1.00 25.99 94 LYS A N 1
ATOM 1372 C CA . LYS A 1 128 ? -42.633 9.962 11.534 1.00 25.18 94 LYS A CA 1
ATOM 1373 C C . LYS A 1 128 ? -42.088 9.158 10.366 1.00 27.21 94 LYS A C 1
ATOM 1374 O O . LYS A 1 128 ? -41.490 8.092 10.558 1.00 25.71 94 LYS A O 1
ATOM 1378 N N . GLU A 1 129 ? -42.267 9.656 9.144 1.00 23.47 95 GLU A N 1
ATOM 1379 C CA . GLU A 1 129 ? -41.707 8.952 8.001 1.00 28.07 95 GLU A CA 1
ATOM 1380 C C . GLU A 1 129 ? -40.182 8.957 8.069 1.00 28.93 95 GLU A C 1
ATOM 1381 O O . GLU A 1 129 ? -39.550 7.903 7.944 1.00 27.34 95 GLU A O 1
ATOM 1393 N N . TYR A 1 130 ? -39.575 10.117 8.345 1.00 26.25 96 TYR A N 1
ATOM 1394 C CA . TYR A 1 130 ? -38.116 10.181 8.392 1.00 23.41 96 TYR A CA 1
ATOM 1395 C C . TYR A 1 130 ? -37.5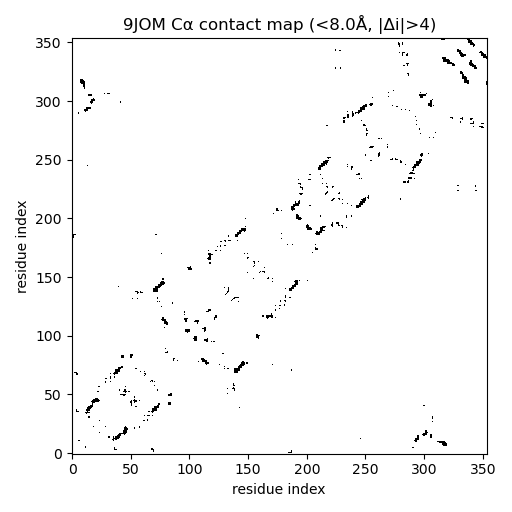55 9.232 9.447 1.00 27.73 96 TYR A C 1
ATOM 1396 O O . TYR A 1 130 ? -36.562 8.537 9.200 1.00 26.79 96 TYR A O 1
ATOM 1414 N N . GLU A 1 131 ? -38.178 9.190 10.629 1.00 27.63 97 GLU A N 1
ATOM 1415 C CA . GLU A 1 131 ? -37.736 8.269 11.672 1.00 30.94 97 GLU A CA 1
ATOM 1416 C C . GLU A 1 131 ? -37.735 6.825 11.185 1.00 29.48 97 GLU A C 1
ATOM 1417 O O . GLU A 1 131 ? -36.957 6.003 11.682 1.00 28.15 97 GLU A O 1
ATOM 1429 N N . ASN A 1 132 ? -38.593 6.499 10.221 1.00 30.30 98 ASN A N 1
ATOM 1430 C CA . ASN A 1 132 ? -38.737 5.143 9.713 1.00 28.13 98 ASN A CA 1
ATOM 1431 C C . ASN A 1 132 ? -37.749 4.813 8.599 1.00 30.26 98 ASN A C 1
ATOM 1432 O O . ASN A 1 132 ? -37.885 3.764 7.960 1.00 30.62 98 ASN A O 1
ATOM 1443 N N . HIS A 1 133 ? -36.759 5.672 8.353 1.00 29.84 99 HIS A N 1
ATOM 1444 C CA . HIS A 1 133 ? -35.841 5.499 7.233 1.00 31.85 99 HIS A CA 1
ATOM 1445 C C . HIS A 1 133 ? -34.405 5.772 7.688 1.00 27.41 99 HIS A C 1
ATOM 1446 O O . HIS A 1 133 ? -33.735 6.689 7.222 1.00 24.36 99 HIS A O 1
ATOM 1460 N N . LYS A 1 134 ? -33.925 4.946 8.624 1.00 28.64 100 LYS A N 1
ATOM 1461 C CA . LYS A 1 134 ? -32.536 5.042 9.065 1.00 32.65 100 LYS A CA 1
ATOM 1462 C C . LYS A 1 134 ? -31.573 5.057 7.886 1.00 30.94 100 LYS A C 1
ATOM 1463 O O . LYS A 1 134 ? -30.525 5.711 7.938 1.00 32.43 100 LYS A O 1
ATOM 1482 N N . GLU A 1 135 ? -31.909 4.335 6.815 1.00 27.12 101 GLU A N 1
ATOM 1483 C CA . GLU A 1 135 ? -31.000 4.204 5.683 1.00 31.14 101 GLU A CA 1
ATOM 1484 C C . GLU A 1 135 ? -30.576 5.553 5.113 1.00 32.86 101 GLU A C 1
ATOM 1485 O O . GLU A 1 135 ? -29.571 5.619 4.396 1.00 33.34 101 GLU A O 1
ATOM 1497 N N . TRP A 1 136 ? -31.311 6.626 5.413 1.00 31.78 102 TRP A N 1
ATOM 1498 C CA . TRP A 1 136 ? -30.960 7.957 4.938 1.00 29.77 102 TRP A CA 1
ATOM 1499 C C . TRP A 1 136 ? -30.146 8.763 5.940 1.00 27.69 102 TRP A C 1
ATOM 1500 O O . TRP A 1 136 ? -29.480 9.725 5.540 1.00 27.92 102 TRP A O 1
ATOM 1521 N N . TRP A 1 137 ? -30.192 8.406 7.221 1.00 22.98 103 TRP A N 1
ATOM 1522 C CA . TRP A 1 137 ? -29.699 9.299 8.260 1.00 21.82 103 TRP A CA 1
ATOM 1523 C C . TRP A 1 137 ? -28.235 9.654 8.035 1.00 28.64 103 TRP A C 1
ATOM 1524 O O . TRP A 1 137 ? -27.422 8.814 7.641 1.00 25.32 103 TRP A O 1
ATOM 1545 N N . LEU A 1 138 ? -27.907 10.917 8.293 1.00 25.29 104 LEU A N 1
ATOM 1546 C CA . LEU A 1 138 ? -26.541 11.391 8.131 1.00 21.44 104 LEU A CA 1
ATOM 1547 C C . LEU A 1 138 ? -25.649 10.810 9.220 1.00 25.58 104 LEU A C 1
ATOM 1548 O O . LEU A 1 138 ? -25.978 10.872 10.408 1.00 22.08 104 LEU A O 1
ATOM 1564 N N . LYS A 1 139 ? -24.518 10.245 8.811 1.00 23.59 105 LYS A N 1
ATOM 1565 C CA . LYS A 1 139 ? -23.529 9.702 9.729 1.00 28.90 105 LYS A CA 1
ATOM 1566 C C . LYS A 1 139 ? -22.286 10.580 9.707 1.00 26.61 105 LYS A C 1
ATOM 1567 O O . LYS A 1 139 ? -21.899 11.098 8.655 1.00 26.94 105 LYS A O 1
ATOM 1586 N N . LYS A 1 140 ? -21.674 10.755 10.873 1.00 24.69 106 LYS A N 1
ATOM 1587 C CA . LYS A 1 140 ? -20.442 11.516 10.989 1.00 24.02 106 LYS A CA 1
ATOM 1588 C C . LYS A 1 140 ? -19.236 10.615 10.726 1.00 30.37 106 LYS A C 1
ATOM 1589 O O . LYS A 1 140 ? -19.355 9.395 10.593 1.00 27.43 106 LYS A O 1
ATOM 1608 N N . LEU A 1 141 ? -18.057 11.240 10.644 1.00 34.90 107 LEU A N 1
ATOM 1609 C CA . LEU A 1 141 ? -16.827 10.484 10.426 1.00 30.84 107 LEU A CA 1
ATOM 1610 C C . LEU A 1 141 ? -16.712 9.325 11.407 1.00 33.36 107 LEU A C 1
ATOM 1611 O O . LEU A 1 141 ? -16.349 8.207 11.024 1.00 34.09 107 LEU A O 1
ATOM 1627 N N . ASP A 1 142 ? -17.028 9.572 12.675 1.00 34.67 108 ASP A N 1
ATOM 1628 C CA . ASP A 1 142 ? -16.918 8.575 13.731 1.00 32.07 108 ASP A CA 1
ATOM 1629 C C . ASP A 1 142 ? -18.028 7.519 13.699 1.00 33.86 108 ASP A C 1
ATOM 1630 O O . ASP A 1 142 ? -18.132 6.748 14.658 1.00 33.87 108 ASP A O 1
ATOM 1639 N N . GLY A 1 143 ? -18.854 7.449 12.653 1.00 31.60 109 GLY A N 1
ATOM 1640 C CA . GLY A 1 143 ? -19.866 6.418 12.546 1.00 31.52 109 GLY A CA 1
ATOM 1641 C C . GLY A 1 143 ? -21.160 6.694 13.281 1.00 31.26 109 GLY A C 1
ATOM 1642 O O . GLY A 1 143 ? -22.146 5.983 13.049 1.00 34.07 109 GLY A O 1
ATOM 1646 N N . ASN A 1 144 ? -21.197 7.691 14.158 1.00 32.42 110 ASN A N 1
ATOM 1647 C CA . ASN A 1 144 ? -22.411 8.024 14.887 1.00 33.87 110 ASN A CA 1
ATOM 1648 C C . ASN A 1 144 ? -23.292 8.954 14.060 1.00 30.82 110 ASN A C 1
ATOM 1649 O O . ASN A 1 144 ? -22.809 9.727 13.228 1.00 22.65 110 ASN A O 1
ATOM 1660 N N . TYR A 1 145 ? -24.597 8.868 14.298 1.00 29.41 111 TYR A N 1
ATOM 1661 C CA . TYR A 1 145 ? -25.546 9.683 13.554 1.00 27.00 111 TYR A CA 1
ATOM 1662 C C . TYR A 1 145 ? -25.375 11.154 13.905 1.00 23.17 111 TYR A C 1
ATOM 1663 O O . TYR A 1 145 ? -25.161 11.515 15.066 1.00 23.78 111 TYR A O 1
ATOM 1681 N N . ASP A 1 146 ? -25.469 12.006 12.888 1.00 21.47 112 ASP A N 1
ATOM 1682 C CA . ASP A 1 146 ? -25.268 13.438 13.065 1.00 20.37 112 ASP A CA 1
ATOM 1683 C C . ASP A 1 146 ? -26.527 14.068 13.648 1.00 25.48 112 ASP A C 1
ATOM 1684 O O . ASP A 1 146 ? -27.584 14.069 13.006 1.00 22.85 112 ASP A O 1
ATOM 1693 N N . TYR A 1 147 ? -26.411 14.605 14.859 1.00 22.10 113 TYR A N 1
ATOM 1694 C CA . TYR A 1 147 ? -27.489 15.324 15.523 1.00 25.69 113 TYR A CA 1
ATOM 1695 C C . TYR A 1 147 ? -27.071 16.774 15.717 1.00 23.00 113 TYR A C 1
ATOM 1696 O O . TYR A 1 147 ? -25.952 17.045 16.166 1.00 24.50 113 TYR A O 1
ATOM 1714 N N . LYS A 1 148 ? -27.963 17.705 15.376 1.00 16.87 114 LYS A N 1
ATOM 1715 C CA . LYS A 1 148 ? -27.792 19.072 15.852 1.00 25.50 114 LYS A CA 1
ATOM 1716 C C . LYS A 1 148 ? -28.076 19.142 17.345 1.00 23.74 114 LYS A C 1
ATOM 1717 O O . LYS A 1 148 ? -27.307 19.731 18.114 1.00 21.87 114 LYS A O 1
ATOM 1736 N N . SER A 1 149 ? -29.180 18.532 17.770 1.00 20.26 115 SER A N 1
ATOM 1737 C CA . SER A 1 149 ? -29.536 18.390 19.171 1.00 23.01 115 SER A CA 1
ATOM 1738 C C . SER A 1 149 ? -30.172 17.017 19.349 1.00 23.69 115 SER A C 1
ATOM 1739 O O . SER A 1 149 ? -30.380 16.278 18.381 1.00 25.61 115 SER A O 1
ATOM 1747 N N . ALA A 1 150 ? -30.485 16.673 20.599 1.00 22.20 116 ALA A N 1
ATOM 1748 C CA . ALA A 1 150 ? -30.970 15.328 20.894 1.00 24.32 116 ALA A CA 1
ATOM 1749 C C . ALA A 1 150 ? -32.193 14.964 20.061 1.00 25.71 116 ALA A C 1
ATOM 1750 O O . ALA A 1 150 ? -32.349 13.803 19.667 1.00 21.59 116 ALA A O 1
ATOM 1757 N N . LYS A 1 151 ? -33.063 15.933 19.777 1.00 23.88 117 LYS A N 1
ATOM 1758 C CA . LYS A 1 151 ? -34.313 15.676 19.074 1.00 28.25 117 LYS A CA 1
ATOM 1759 C C . LYS A 1 151 ? -34.314 16.170 17.634 1.00 30.11 117 LYS A C 1
ATOM 1760 O O . LYS A 1 151 ? -35.351 16.079 16.967 1.00 25.75 117 LYS A O 1
ATOM 1779 N N . VAL A 1 152 ? -33.192 16.684 17.131 1.00 23.61 118 VAL A N 1
ATOM 1780 C CA . VAL A 1 152 ? -33.126 17.292 15.804 1.00 22.38 118 VAL A CA 1
ATOM 1781 C C . VAL A 1 152 ? -31.936 16.697 15.059 1.00 23.07 118 VAL A C 1
ATOM 1782 O O . VAL A 1 152 ? -30.803 17.172 15.201 1.00 19.92 118 VAL A O 1
ATOM 1795 N N . LYS A 1 153 ? -32.187 15.669 14.255 1.00 21.73 119 LYS A N 1
ATOM 1796 C CA . LYS A 1 153 ? -31.159 15.147 13.368 1.00 25.75 119 LYS A CA 1
ATOM 1797 C C . LYS A 1 153 ? -30.907 16.118 12.217 1.00 21.26 119 LYS A C 1
ATOM 1798 O O . LYS A 1 153 ? -31.731 16.983 11.903 1.00 20.13 119 LYS A O 1
ATOM 1817 N N . ARG A 1 154 ? -29.750 15.964 11.581 1.00 18.07 120 ARG A N 1
ATOM 1818 C CA . ARG A 1 154 ? -29.400 16.724 10.391 1.00 19.83 120 ARG A CA 1
ATOM 1819 C C . ARG A 1 154 ? -29.433 15.811 9.172 1.00 18.89 120 ARG A C 1
ATOM 1820 O O . ARG A 1 154 ? -29.011 14.652 9.239 1.00 20.05 120 ARG A O 1
ATOM 1841 N N . TYR A 1 155 ? -29.923 16.347 8.058 1.00 17.43 121 TYR A N 1
ATOM 1842 C CA . TYR A 1 155 ? -30.135 15.558 6.855 1.00 20.72 121 TYR A CA 1
ATOM 1843 C C . TYR A 1 155 ? -28.830 15.322 6.102 1.00 20.44 121 TYR A C 1
ATOM 1844 O O . TYR A 1 155 ? -27.919 16.155 6.109 1.00 21.91 121 TYR A O 1
ATOM 1862 N N . ASP A 1 156 ? -28.761 14.175 5.423 1.00 17.98 122 ASP A N 1
ATOM 1863 C CA . ASP A 1 156 ? -27.681 13.890 4.478 1.00 21.03 122 ASP A CA 1
ATOM 1864 C C . ASP A 1 156 ? -28.145 14.344 3.100 1.00 15.64 122 ASP A C 1
ATOM 1865 O O . ASP A 1 156 ? -28.777 13.597 2.351 1.00 15.45 122 ASP A O 1
ATOM 1874 N N . LEU A 1 157 ? -27.819 15.591 2.757 1.00 20.05 123 LEU A N 1
ATOM 1875 C CA . LEU A 1 157 ? -28.241 16.151 1.481 1.00 18.72 123 LEU A CA 1
ATOM 1876 C C . LEU A 1 157 ? -27.536 15.516 0.289 1.00 16.75 123 LEU A C 1
ATOM 1877 O O . LEU A 1 157 ? -27.988 15.706 -0.846 1.00 13.89 123 LEU A O 1
ATOM 1893 N N . SER A 1 158 ? -26.454 14.771 0.509 1.00 15.69 124 SER A N 1
ATOM 1894 C CA . SER A 1 158 ? -25.780 14.049 -0.561 1.00 17.67 124 SER A CA 1
ATOM 1895 C C . SER A 1 158 ? -26.385 12.671 -0.807 1.00 17.56 124 SER A C 1
ATOM 1896 O O . SER A 1 158 ? -25.822 11.889 -1.580 1.00 16.41 124 SER A O 1
ATOM 1904 N N . ASN A 1 159 ? -27.512 12.356 -0.165 1.00 16.56 125 ASN A N 1
ATOM 1905 C CA . ASN A 1 159 ? -28.207 11.095 -0.375 1.00 15.32 125 ASN A CA 1
ATOM 1906 C C . ASN A 1 159 ? -29.426 11.353 -1.253 1.00 19.09 125 ASN A C 1
ATOM 1907 O O . ASN A 1 159 ? -30.438 11.875 -0.760 1.00 16.65 125 ASN A O 1
ATOM 1918 N N . PRO A 1 160 ? -29.392 11.013 -2.547 1.00 16.09 126 PRO A N 1
ATOM 1919 C CA . PRO A 1 160 ? -30.522 11.371 -3.421 1.00 17.15 126 PRO A CA 1
ATOM 1920 C C . PRO A 1 160 ? -31.835 10.721 -3.026 1.00 20.13 126 PRO A C 1
ATOM 1921 O O . PRO A 1 160 ? -32.899 11.277 -3.323 1.00 18.57 126 PRO A O 1
ATOM 1932 N N . ALA A 1 161 ? -31.800 9.552 -2.382 1.00 18.83 127 ALA A N 1
ATOM 1933 C CA . ALA A 1 161 ? -33.043 8.932 -1.936 1.00 20.22 127 ALA A CA 1
ATOM 1934 C C . ALA A 1 161 ? -33.729 9.792 -0.882 1.00 18.95 127 ALA A C 1
ATOM 1935 O O . ALA A 1 161 ? -34.949 9.988 -0.928 1.00 18.16 127 ALA A O 1
ATOM 1942 N N . PHE A 1 162 ? -32.962 10.318 0.074 1.00 19.25 128 PHE A N 1
ATOM 1943 C CA . PHE A 1 162 ? -33.529 11.276 1.016 1.00 20.74 128 PHE A CA 1
ATOM 1944 C C . PHE A 1 162 ? -34.094 12.487 0.285 1.00 14.58 128 PHE A C 1
ATOM 1945 O O . PHE A 1 162 ? -35.229 12.907 0.535 1.00 17.85 128 PHE A O 1
ATOM 1962 N N . ARG A 1 163 ? -33.299 13.075 -0.614 1.00 15.59 129 ARG A N 1
ATOM 1963 C CA . ARG A 1 163 ? -33.727 14.290 -1.299 1.00 18.83 129 ARG A CA 1
ATOM 1964 C C . ARG A 1 163 ? -35.066 14.087 -1.995 1.00 18.62 129 ARG A C 1
ATOM 1965 O O . ARG A 1 163 ? -35.946 14.953 -1.927 1.00 15.88 129 ARG A O 1
ATOM 1986 N N . LYS A 1 164 ? -35.244 12.944 -2.663 1.00 15.53 130 LYS A N 1
ATOM 1987 C CA . LYS A 1 164 ? -36.517 12.666 -3.320 1.00 16.22 130 LYS A CA 1
ATOM 1988 C C . LYS A 1 164 ? -37.667 12.697 -2.321 1.00 16.71 130 LYS A C 1
ATOM 1989 O O . LYS A 1 164 ? -38.743 13.230 -2.617 1.00 16.42 130 LYS A O 1
ATOM 2008 N N . TRP A 1 165 ? -37.463 12.119 -1.137 1.00 16.49 131 TRP A N 1
ATOM 2009 C CA . TRP A 1 165 ? -38.496 12.166 -0.109 1.00 18.03 131 TRP A CA 1
ATOM 2010 C C . TRP A 1 165 ? -38.706 13.589 0.390 1.00 16.32 131 TRP A C 1
ATOM 2011 O O . TRP A 1 165 ? -39.848 14.028 0.573 1.00 15.87 131 TRP A O 1
ATOM 2032 N N . TRP A 1 166 ? -37.614 14.318 0.626 1.00 12.89 132 TRP A N 1
ATOM 2033 C CA . TRP A 1 166 ? -37.727 15.695 1.092 1.00 15.93 132 TRP A CA 1
ATOM 2034 C C . TRP A 1 166 ? -38.535 16.538 0.117 1.00 18.79 132 TRP A C 1
ATOM 2035 O O . TRP A 1 166 ? -39.390 17.332 0.527 1.00 15.42 132 TRP A O 1
ATOM 2056 N N . VAL A 1 167 ? -38.281 16.375 -1.182 1.00 20.61 133 VAL A N 1
ATOM 2057 C CA . VAL A 1 167 ? -38.996 17.161 -2.181 1.00 16.20 133 VAL A CA 1
ATOM 2058 C C . VAL A 1 167 ? -40.470 16.779 -2.204 1.00 15.16 133 VAL A C 1
ATOM 2059 O O . VAL A 1 167 ? -41.346 17.641 -2.354 1.00 15.16 133 VAL A O 1
ATOM 2072 N N . SER A 1 168 ? -40.771 15.487 -2.048 1.00 14.73 134 SER A N 1
ATOM 2073 C CA . SER A 1 168 ? -42.162 15.043 -2.067 1.00 18.17 134 SER A CA 1
ATOM 2074 C C . SER A 1 168 ? -42.983 15.750 -0.995 1.00 14.70 134 SER A C 1
ATOM 2075 O O . SER A 1 168 ? -44.159 16.066 -1.211 1.00 15.12 134 SER A O 1
ATOM 2083 N N . ILE A 1 169 ? -42.383 16.006 0.169 1.00 16.58 135 ILE A N 1
ATOM 2084 C CA . ILE A 1 169 ? -43.094 16.717 1.229 1.00 15.87 135 ILE A CA 1
ATOM 2085 C C . ILE A 1 169 ? -43.435 18.130 0.774 1.00 18.81 135 ILE A C 1
ATOM 2086 O O . ILE A 1 169 ? -44.579 18.584 0.899 1.00 19.03 135 ILE A O 1
ATOM 2102 N N . ALA A 1 170 ? -42.445 18.849 0.241 1.00 16.14 136 ALA A N 1
ATOM 2103 C CA . ALA A 1 170 ? -42.705 20.192 -0.266 1.00 15.15 136 ALA A CA 1
ATOM 2104 C C . ALA A 1 170 ? -43.667 20.154 -1.449 1.00 18.53 136 ALA A C 1
ATOM 2105 O O . ALA A 1 170 ? -44.534 21.026 -1.585 1.00 14.41 136 ALA A O 1
ATOM 2112 N N . LYS A 1 171 ? -43.534 19.146 -2.312 1.00 18.90 137 LYS A N 1
ATOM 2113 C CA . LYS A 1 171 ? -44.414 19.045 -3.471 1.00 18.77 137 LYS A CA 1
ATOM 2114 C C . LYS A 1 171 ? -45.864 18.851 -3.046 1.00 19.10 137 LYS A C 1
ATOM 2115 O O . LYS A 1 171 ? -46.774 19.468 -3.614 1.00 18.27 137 LYS A O 1
ATOM 2134 N N . LYS A 1 172 ? -46.101 17.993 -2.052 1.00 15.44 138 LYS A N 1
ATOM 2135 C CA . LYS A 1 172 ? -47.464 17.761 -1.588 1.00 18.03 138 LYS A CA 1
ATOM 2136 C C . LYS A 1 172 ? -48.067 19.029 -0.996 1.00 20.62 138 LYS A C 1
ATOM 2137 O O . LYS A 1 172 ? -49.247 19.326 -1.213 1.00 19.77 138 LYS A O 1
ATOM 2156 N N . ALA A 1 173 ? -47.270 19.792 -0.246 1.00 18.19 139 ALA A N 1
ATOM 2157 C CA . ALA A 1 173 ? -47.782 21.003 0.384 1.00 18.24 139 ALA A CA 1
ATOM 2158 C C . ALA A 1 173 ? -48.113 22.082 -0.638 1.00 17.96 139 ALA A C 1
ATOM 2159 O O . ALA A 1 173 ? -49.050 22.862 -0.433 1.00 20.07 139 ALA A O 1
ATOM 2166 N N . VAL A 1 174 ? -47.370 22.139 -1.737 1.00 15.99 140 VAL A N 1
ATOM 2167 C CA . VAL A 1 174 ? -47.427 23.264 -2.664 1.00 14.93 140 VAL A CA 1
ATOM 2168 C C . VAL A 1 174 ? -48.213 22.919 -3.921 1.00 18.39 140 VAL A C 1
ATOM 2169 O O . VAL A 1 174 ? -49.077 23.685 -4.347 1.00 22.02 140 VAL A O 1
ATOM 2182 N N . VAL A 1 175 ? -47.929 21.768 -4.533 1.00 18.65 141 VAL A N 1
ATOM 2183 C CA . VAL A 1 175 ? -48.643 21.381 -5.747 1.00 17.65 141 VAL A CA 1
ATOM 2184 C C . VAL A 1 175 ? -49.989 20.761 -5.404 1.00 21.69 141 VAL A C 1
ATOM 2185 O O . VAL A 1 175 ? -51.007 21.074 -6.030 1.00 20.45 141 VAL A O 1
ATOM 2198 N N . ASP A 1 176 ? -50.016 19.868 -4.415 1.00 17.44 142 ASP A N 1
ATOM 2199 C CA . ASP A 1 176 ? -51.235 19.200 -3.980 1.00 21.27 142 ASP A CA 1
ATOM 2200 C C . ASP A 1 176 ? -51.726 19.754 -2.647 1.00 19.82 142 ASP A C 1
ATOM 2201 O O . ASP A 1 176 ? -52.292 19.025 -1.830 1.00 17.27 142 ASP A O 1
ATOM 2210 N N . GLY A 1 177 ? -51.507 21.048 -2.420 1.00 17.42 143 GLY A N 1
ATOM 2211 C CA . GLY A 1 177 ? -51.935 21.719 -1.213 1.00 16.65 143 GLY A CA 1
ATOM 2212 C C . GLY A 1 177 ? -52.140 23.191 -1.499 1.00 17.40 143 GLY A C 1
ATOM 2213 O O . GLY A 1 177 ? -51.967 23.655 -2.628 1.00 11.98 143 GLY A O 1
ATOM 2217 N N . HIS A 1 178 ? -52.501 23.930 -0.457 1.00 15.01 144 HIS A N 1
ATOM 2218 C CA . HIS A 1 178 ? -52.886 25.326 -0.607 1.00 18.73 144 HIS A CA 1
ATOM 2219 C C . HIS A 1 178 ? -51.719 26.293 -0.458 1.00 16.63 144 HIS A C 1
ATOM 2220 O O . HIS A 1 178 ? -51.926 27.506 -0.561 1.00 16.54 144 HIS A O 1
ATOM 2234 N N . ALA A 1 179 ? -50.507 25.799 -0.232 1.00 14.28 145 ALA A N 1
ATOM 2235 C CA . ALA A 1 179 ? -49.356 26.685 -0.161 1.00 12.26 145 ALA A CA 1
ATOM 2236 C C . ALA A 1 179 ? -48.964 27.158 -1.556 1.00 15.45 145 ALA A C 1
ATOM 2237 O O . ALA A 1 179 ? -49.126 26.443 -2.549 1.00 19.31 145 ALA A O 1
ATOM 2244 N N . ASP A 1 180 ? -48.445 28.382 -1.622 1.00 18.67 146 ASP A N 1
ATOM 2245 C CA . ASP A 1 180 ? -47.978 28.968 -2.870 1.00 15.04 146 ASP A CA 1
ATOM 2246 C C . ASP A 1 180 ? -46.485 28.782 -3.092 1.00 18.50 146 ASP A C 1
ATOM 2247 O O . ASP A 1 180 ? -45.988 29.114 -4.173 1.00 15.93 146 ASP A O 1
ATOM 2256 N N . GLY A 1 181 ? -45.764 28.262 -2.108 1.00 14.66 147 GLY A N 1
ATOM 2257 C CA . GLY A 1 181 ? -44.335 28.069 -2.257 1.00 17.15 147 GLY A CA 1
ATOM 2258 C C . GLY A 1 181 ? -43.768 27.409 -1.022 1.00 13.36 147 GLY A C 1
ATOM 2259 O O . GLY A 1 181 ? -44.493 27.055 -0.085 1.00 15.99 147 GLY A O 1
ATOM 2263 N N . VAL A 1 182 ? -42.449 27.249 -1.033 1.00 12.57 148 VAL A N 1
ATOM 2264 C CA . VAL A 1 182 ? -41.727 26.601 0.053 1.00 17.29 148 VAL A CA 1
ATOM 2265 C C . VAL A 1 182 ? -40.622 27.530 0.530 1.00 15.71 148 VAL A C 1
ATOM 2266 O O . VAL A 1 182 ? -39.954 28.185 -0.278 1.00 12.92 148 VAL A O 1
ATOM 2279 N N . PHE A 1 183 ? -40.437 27.583 1.844 1.00 15.59 149 PHE A N 1
ATOM 2280 C CA . PHE A 1 183 ? -39.329 28.298 2.465 1.00 16.29 149 PHE A CA 1
ATOM 2281 C C . PHE A 1 183 ? -38.279 27.264 2.858 1.00 14.33 149 PHE A C 1
ATOM 2282 O O . PHE A 1 183 ? -38.496 26.471 3.780 1.00 16.46 149 PHE A O 1
ATOM 2299 N N . MET A 1 184 ? -37.153 27.261 2.150 1.00 15.87 150 MET A N 1
ATOM 2300 C CA . MET A 1 184 ? -36.055 26.339 2.431 1.00 17.46 150 MET A CA 1
ATOM 2301 C C . MET A 1 184 ? -35.081 27.021 3.384 1.00 15.67 150 MET A C 1
ATOM 2302 O O . MET A 1 184 ? -34.367 27.950 2.995 1.00 18.05 150 MET A O 1
ATOM 2316 N N . ASP A 1 185 ? -35.052 26.558 4.630 1.00 14.95 151 ASP A N 1
ATOM 2317 C CA . ASP A 1 185 ? -34.235 27.151 5.678 1.00 19.01 151 ASP A CA 1
ATOM 2318 C C . ASP A 1 185 ? -32.943 26.368 5.879 1.00 21.49 151 ASP A C 1
ATOM 2319 O O . ASP A 1 185 ? -32.800 25.226 5.434 1.00 18.14 151 ASP A O 1
ATOM 2328 N N . ALA A 1 186 ? -31.989 27.023 6.544 1.00 18.93 152 ALA A N 1
ATOM 2329 C CA . ALA A 1 186 ? -30.820 26.374 7.129 1.00 17.92 152 ALA A CA 1
ATOM 2330 C C . ALA A 1 186 ? -29.668 26.199 6.145 1.00 17.88 152 ALA A C 1
ATOM 2331 O O . ALA A 1 186 ? -28.739 25.432 6.414 1.00 15.19 152 ALA A O 1
ATOM 2338 N N . PHE A 1 187 ? -29.700 26.904 5.012 1.00 15.34 153 PHE A N 1
ATOM 2339 C CA . PHE A 1 187 ? -28.558 26.854 4.104 1.00 21.62 153 PHE A CA 1
ATOM 2340 C C . PHE A 1 187 ? -27.278 27.257 4.829 1.00 21.39 153 PHE A C 1
ATOM 2341 O O . PHE A 1 187 ? -26.213 26.669 4.606 1.00 16.50 153 PHE A O 1
ATOM 2358 N N . ILE A 1 188 ? -27.363 28.248 5.703 1.00 20.39 154 ILE A N 1
ATOM 2359 C CA . ILE A 1 188 ? -26.188 28.736 6.411 1.00 20.31 154 ILE A CA 1
ATOM 2360 C C . ILE A 1 188 ? -25.563 27.611 7.265 1.00 20.99 154 ILE A C 1
ATOM 2361 O O . ILE A 1 188 ? -24.367 27.509 7.373 1.00 18.43 154 ILE A O 1
ATOM 2374 N N . GLN A 1 189 ? -26.406 26.756 7.825 1.00 18.46 155 GLN A N 1
ATOM 2375 C CA . GLN A 1 189 ? -25.891 25.669 8.646 1.00 18.67 155 GLN A CA 1
ATOM 2376 C C . GLN A 1 189 ? -25.288 24.556 7.800 1.00 20.42 155 GLN A C 1
ATOM 2377 O O . GLN A 1 189 ? -24.367 23.869 8.255 1.00 17.22 155 GLN A O 1
ATOM 2391 N N . VAL A 1 190 ? -25.784 24.366 6.577 1.00 17.89 156 VAL A N 1
ATOM 2392 C CA . VAL A 1 190 ? -25.214 23.353 5.694 1.00 22.25 156 VAL A CA 1
ATOM 2393 C C . VAL A 1 190 ? -23.780 23.712 5.327 1.00 23.00 156 VAL A C 1
ATOM 2394 O O . VAL A 1 190 ? -22.874 22.872 5.390 1.00 20.73 156 VAL A O 1
ATOM 2407 N N . ILE A 1 191 ? -23.555 24.968 4.933 1.00 19.62 157 ILE A N 1
ATOM 2408 C CA . ILE A 1 191 ? -22.259 25.372 4.400 1.00 25.44 157 ILE A CA 1
ATOM 2409 C C . ILE A 1 191 ? -21.223 25.612 5.490 1.00 23.84 157 ILE A C 1
ATOM 2410 O O . ILE A 1 191 ? -20.026 25.671 5.185 1.00 24.72 157 ILE A O 1
ATOM 2422 N N . ASN A 1 192 ? -21.644 25.754 6.747 1.00 26.30 158 ASN A N 1
ATOM 2423 C CA . ASN A 1 192 ? -20.726 25.973 7.858 1.00 20.83 158 ASN A CA 1
ATOM 2424 C C . ASN A 1 192 ? -19.521 25.049 7.759 1.00 27.16 158 ASN A C 1
ATOM 2425 O O . ASN A 1 192 ? -19.656 23.823 7.816 1.00 25.88 158 ASN A O 1
ATOM 2436 N N . LYS A 1 193 ? -18.336 25.643 7.608 1.00 28.79 159 LYS A N 1
ATOM 2437 C CA . LYS A 1 193 ? -17.132 24.851 7.395 1.00 27.45 159 LYS A CA 1
ATOM 2438 C C . LYS A 1 193 ? -16.771 24.007 8.608 1.00 27.32 159 LYS A C 1
ATOM 2439 O O . LYS A 1 193 ? -16.006 23.045 8.469 1.00 30.31 159 LYS A O 1
ATOM 2458 N N . GLY A 1 194 ? -17.291 24.339 9.788 1.00 29.04 160 GLY A N 1
ATOM 2459 C CA . GLY A 1 194 ? -17.138 23.450 10.922 1.00 25.76 160 GLY A CA 1
ATOM 2460 C C . GLY A 1 194 ? -17.632 22.041 10.654 1.00 28.57 160 GLY A C 1
ATOM 2461 O O . GLY A 1 194 ? -17.195 21.101 11.325 1.00 28.70 160 GLY A O 1
ATOM 2465 N N . ASN A 1 195 ? -18.529 21.872 9.676 1.00 29.43 161 ASN A N 1
ATOM 2466 C CA . ASN A 1 195 ? -19.031 20.543 9.338 1.00 26.06 161 ASN A CA 1
ATOM 2467 C C . ASN A 1 195 ? -17.940 19.655 8.754 1.00 24.87 161 ASN A C 1
ATOM 2468 O O . ASN A 1 195 ? -18.026 18.426 8.857 1.00 23.48 161 ASN A O 1
ATOM 2479 N N . ILE A 1 196 ? -16.916 20.249 8.134 1.00 26.21 162 ILE A N 1
ATOM 2480 C CA . ILE A 1 196 ? -15.838 19.450 7.553 1.00 27.83 162 ILE A CA 1
ATOM 2481 C C . ILE A 1 196 ? -15.211 18.557 8.616 1.00 25.30 162 ILE A C 1
ATOM 2482 O O . ILE A 1 196 ? -14.929 17.377 8.371 1.00 25.76 162 ILE A O 1
ATOM 2498 N N . GLU A 1 197 ? -14.987 19.103 9.813 1.00 29.66 163 GLU A N 1
ATOM 2499 C CA . GLU A 1 197 ? -14.393 18.314 10.888 1.00 28.96 163 GLU A CA 1
ATOM 2500 C C . GLU A 1 197 ? -15.252 17.104 11.229 1.00 28.08 163 GLU A C 1
ATOM 2501 O O . GLU A 1 197 ? -14.721 16.058 11.618 1.00 29.22 163 GLU A O 1
ATOM 2513 N N . LEU A 1 198 ? -16.572 17.222 11.091 1.00 29.57 164 LEU A N 1
ATOM 2514 C CA . LEU A 1 198 ? -17.477 16.131 11.431 1.00 27.71 164 LEU A CA 1
ATOM 2515 C C . LEU A 1 198 ? -17.673 15.147 10.287 1.00 25.78 164 LEU A C 1
ATOM 2516 O O . LEU A 1 198 ? -17.888 13.954 10.536 1.00 27.44 164 LEU A O 1
ATOM 2532 N N . TRP A 1 199 ? -17.605 15.619 9.043 1.00 24.22 165 TRP A N 1
ATOM 2533 C CA . TRP A 1 199 ? -17.927 14.809 7.876 1.00 23.27 165 TRP A CA 1
ATOM 2534 C C . TRP A 1 199 ? -16.719 14.408 7.049 1.00 25.12 165 TRP A C 1
ATOM 2535 O O . TRP A 1 199 ? -16.765 13.375 6.378 1.00 25.24 165 TRP A O 1
ATOM 2556 N N . GLY A 1 200 ? -15.653 15.196 7.072 1.00 26.99 166 GLY A N 1
ATOM 2557 C CA . GLY A 1 200 ? -14.596 15.074 6.093 1.00 27.02 166 GLY A CA 1
ATOM 2558 C C . GLY A 1 200 ? -14.883 15.906 4.855 1.00 25.84 166 GLY A C 1
ATOM 2559 O O . GLY A 1 200 ? -16.024 16.249 4.545 1.00 24.59 166 GLY A O 1
ATOM 2563 N N . GLN A 1 201 ? -13.810 16.237 4.134 1.00 21.20 167 GLN A N 1
ATOM 2564 C CA . GLN A 1 201 ? -13.938 17.136 2.991 1.00 21.12 167 GLN A CA 1
ATOM 2565 C C . GLN A 1 201 ? -14.815 16.528 1.902 1.00 24.77 167 GLN A C 1
ATOM 2566 O O . GLN A 1 201 ? -15.696 17.199 1.352 1.00 22.68 167 GLN A O 1
ATOM 2580 N N . LYS A 1 202 ? -14.586 15.254 1.574 1.00 20.58 168 LYS A N 1
ATOM 2581 C CA . LYS A 1 202 ? -15.323 14.627 0.480 1.00 23.10 168 LYS A CA 1
ATOM 2582 C C . LYS A 1 202 ? -16.826 14.660 0.739 1.00 20.43 168 LYS A C 1
ATOM 2583 O O . LYS A 1 202 ? -17.610 15.050 -0.135 1.00 18.78 168 LYS A O 1
ATOM 2602 N N . LYS A 1 203 ? -17.247 14.252 1.938 1.00 21.69 169 LYS A N 1
ATOM 2603 C CA . LYS A 1 203 ? -18.672 14.259 2.255 1.00 23.50 169 LYS A CA 1
ATOM 2604 C C . LYS A 1 203 ? -19.208 15.683 2.336 1.00 20.44 169 LYS A C 1
ATOM 2605 O O . LYS A 1 203 ? -20.331 15.955 1.896 1.00 20.64 169 LYS A O 1
ATOM 2624 N N . TYR A 1 204 ? -18.422 16.605 2.895 1.00 22.89 170 TYR A N 1
ATOM 2625 C CA . TYR A 1 204 ? -18.830 18.005 2.920 1.00 20.34 170 TYR A CA 1
ATOM 2626 C C . TYR A 1 204 ? -19.114 18.511 1.511 1.00 22.12 170 TYR A C 1
ATOM 2627 O O . TYR A 1 204 ? -20.177 19.082 1.247 1.00 18.28 170 TYR A O 1
ATOM 2645 N N . ASP A 1 205 ? -18.171 18.302 0.588 1.00 22.36 171 ASP A N 1
ATOM 2646 C CA . ASP A 1 205 ? -18.357 18.777 -0.779 1.00 16.62 171 ASP A CA 1
ATOM 2647 C C . ASP A 1 205 ? -19.592 18.153 -1.418 1.00 22.95 171 ASP A C 1
ATOM 2648 O O . ASP A 1 205 ? -20.366 18.841 -2.094 1.00 20.39 171 ASP A O 1
ATOM 2657 N N . ALA A 1 206 ? -19.789 16.847 -1.222 1.00 20.58 172 ALA A N 1
ATOM 2658 C CA . ALA A 1 206 ? -20.966 16.190 -1.782 1.00 23.71 172 ALA A CA 1
ATOM 2659 C C . ALA A 1 206 ? -22.247 16.788 -1.216 1.00 19.13 172 ALA A C 1
ATOM 2660 O O . ALA A 1 206 ? -23.255 16.906 -1.925 1.00 20.66 172 ALA A O 1
ATOM 2667 N N . ILE A 1 207 ? -22.226 17.176 0.059 1.00 12.52 173 ILE A N 1
ATOM 2668 C CA . ILE A 1 207 ? -23.423 17.727 0.682 1.00 17.98 173 ILE A CA 1
ATOM 2669 C C . ILE A 1 207 ? -23.691 19.137 0.167 1.00 17.55 173 ILE A C 1
ATOM 2670 O O . ILE A 1 207 ? -24.848 19.529 -0.025 1.00 18.46 173 ILE A O 1
ATOM 2686 N N . GLN A 1 208 ? -22.636 19.922 -0.074 1.00 18.54 174 GLN A N 1
ATOM 2687 C CA . GLN A 1 208 ? -22.840 21.245 -0.657 1.00 17.58 174 GLN A CA 1
ATOM 2688 C C . GLN A 1 208 ? -23.467 21.135 -2.042 1.00 18.94 174 GLN A C 1
ATOM 2689 O O . GLN A 1 208 ? -24.406 21.870 -2.368 1.00 16.09 174 GLN A O 1
ATOM 2703 N N . GLN A 1 209 ? -22.963 20.217 -2.870 1.00 19.18 175 GLN A N 1
ATOM 2704 C CA . GLN A 1 209 ? -23.589 19.975 -4.166 1.00 19.64 175 GLN A CA 1
ATOM 2705 C C . GLN A 1 209 ? -25.012 19.458 -3.995 1.00 19.48 175 GLN A C 1
ATOM 2706 O O . GLN A 1 209 ? -25.922 19.864 -4.728 1.00 20.12 175 GLN A O 1
ATOM 2720 N N . GLY A 1 210 ? -25.223 18.556 -3.034 1.00 18.56 176 GLY A N 1
ATOM 2721 C CA . GLY A 1 210 ? -26.558 18.038 -2.800 1.00 16.65 176 GLY A CA 1
ATOM 2722 C C . GLY A 1 210 ? -27.559 19.122 -2.457 1.00 17.58 176 GLY A C 1
ATOM 2723 O O . GLY A 1 210 ? -28.747 18.996 -2.766 1.00 15.97 176 GLY A O 1
ATOM 2727 N N . LEU A 1 211 ? -27.101 20.198 -1.816 1.00 19.15 177 LEU A N 1
ATOM 2728 C CA . LEU A 1 211 ? -27.991 21.316 -1.525 1.00 16.91 177 LEU A CA 1
ATOM 2729 C C . LEU A 1 211 ? -28.463 21.981 -2.812 1.00 21.08 177 LEU A C 1
ATOM 2730 O O . LEU A 1 211 ? -29.665 22.192 -3.010 1.00 17.13 177 LEU A O 1
ATOM 2746 N N . LYS A 1 212 ? -27.526 22.316 -3.703 1.00 16.78 178 LYS A N 1
ATOM 2747 C CA . LYS A 1 212 ? -27.908 22.885 -4.992 1.00 21.60 178 LYS A CA 1
ATOM 2748 C C . LYS A 1 212 ? -28.871 21.964 -5.728 1.00 20.08 178 LYS A C 1
ATOM 2749 O O . LYS A 1 212 ? -29.860 22.424 -6.312 1.00 21.55 178 LYS A O 1
ATOM 2768 N N . ASP A 1 213 ? -28.604 20.656 -5.706 1.00 19.98 179 ASP A N 1
ATOM 2769 C CA . ASP A 1 213 ? -29.499 19.711 -6.363 1.00 22.34 179 ASP A CA 1
ATOM 2770 C C . ASP A 1 213 ? -30.879 19.728 -5.720 1.00 19.78 179 ASP A C 1
ATOM 2771 O O . ASP A 1 213 ? -31.898 19.691 -6.419 1.00 18.08 179 ASP A O 1
ATOM 2780 N N . LEU A 1 214 ? -30.931 19.782 -4.386 1.00 18.80 180 LEU A N 1
ATOM 2781 C CA . LEU A 1 214 ? -32.213 19.850 -3.693 1.00 17.52 180 LEU A CA 1
ATOM 2782 C C . LEU A 1 214 ? -33.053 21.014 -4.203 1.00 19.38 180 LEU A C 1
ATOM 2783 O O . LEU A 1 214 ? -34.258 20.866 -4.436 1.00 15.64 180 LEU A O 1
ATOM 2799 N N . ILE A 1 215 ? -32.433 22.183 -4.383 1.00 17.06 181 ILE A N 1
ATOM 2800 C CA . ILE A 1 215 ? -33.163 23.339 -4.894 1.00 16.80 181 ILE A CA 1
ATOM 2801 C C . ILE A 1 215 ? -33.668 23.059 -6.303 1.00 22.15 181 ILE A C 1
ATOM 2802 O O . ILE A 1 215 ? -34.852 23.244 -6.608 1.00 17.45 181 ILE A O 1
ATOM 2818 N N . ALA A 1 216 ? -32.770 22.616 -7.186 1.00 19.09 182 ALA A N 1
ATOM 2819 C CA . ALA A 1 216 ? -33.170 22.307 -8.554 1.00 20.20 182 ALA A CA 1
ATOM 2820 C C . ALA A 1 216 ? -34.284 21.270 -8.576 1.00 16.80 182 ALA A C 1
ATOM 2821 O O . ALA A 1 216 ? -35.246 21.396 -9.344 1.00 19.10 182 ALA A O 1
ATOM 2828 N N . GLU A 1 217 ? -34.173 20.238 -7.738 1.00 17.80 183 GLU A N 1
ATOM 2829 C CA . GLU A 1 217 ? -35.201 19.205 -7.706 1.00 15.09 183 GLU A CA 1
ATOM 2830 C C . GLU A 1 217 ? -36.505 19.738 -7.127 1.00 16.97 183 GLU A C 1
ATOM 2831 O O . GLU A 1 217 ? -37.587 19.309 -7.542 1.00 14.53 183 GLU A O 1
ATOM 2843 N N . THR A 1 218 ? -36.426 20.678 -6.181 1.00 18.49 184 THR A N 1
ATOM 2844 C CA . THR A 1 218 ? -37.638 21.308 -5.668 1.00 16.30 184 THR A CA 1
ATOM 2845 C C . THR A 1 218 ? -38.321 22.142 -6.746 1.00 17.88 184 THR A C 1
ATOM 2846 O O . THR A 1 218 ? -39.549 22.103 -6.884 1.00 14.69 184 THR A O 1
ATOM 2857 N N . ARG A 1 219 ? -37.542 22.902 -7.521 1.00 18.23 185 ARG A N 1
ATOM 2858 C CA . ARG A 1 219 ? -38.128 23.691 -8.599 1.00 15.78 185 ARG A CA 1
ATOM 2859 C C . ARG A 1 219 ? -38.800 22.793 -9.631 1.00 17.79 185 ARG A C 1
ATOM 2860 O O . ARG A 1 219 ? -39.910 23.085 -10.093 1.00 18.76 185 ARG A O 1
ATOM 2881 N N . ALA A 1 220 ? -38.142 21.695 -10.008 1.00 19.30 186 ALA A N 1
ATOM 2882 C CA . ALA A 1 220 ? -38.744 20.770 -10.960 1.00 20.76 186 ALA A CA 1
ATOM 2883 C C . ALA A 1 220 ? -40.049 20.194 -10.428 1.00 21.28 186 ALA A C 1
ATOM 2884 O O . ALA A 1 220 ? -40.961 19.896 -11.208 1.00 18.05 186 ALA A O 1
ATOM 2891 N N . ALA A 1 221 ? -40.164 20.040 -9.108 1.00 19.81 187 ALA A N 1
ATOM 2892 C CA . ALA A 1 221 ? -41.345 19.406 -8.536 1.00 16.88 187 ALA A CA 1
ATOM 2893 C C . ALA A 1 221 ? -42.524 20.371 -8.474 1.00 22.00 187 ALA A C 1
ATOM 2894 O O . ALA A 1 221 ? -43.649 20.008 -8.838 1.00 18.18 187 ALA A O 1
ATOM 2901 N N . ILE A 1 222 ? -42.291 21.608 -8.020 1.00 19.99 188 ILE A N 1
ATOM 2902 C CA . ILE A 1 222 ? -43.395 22.541 -7.802 1.00 20.28 188 ILE A CA 1
ATOM 2903 C C . ILE A 1 222 ? -43.733 23.367 -9.035 1.00 21.86 188 ILE A C 1
ATOM 2904 O O . ILE A 1 222 ? -44.727 24.111 -9.015 1.00 21.62 188 ILE A O 1
ATOM 2920 N N . GLY A 1 223 ? -42.953 23.264 -10.103 1.00 22.77 189 GLY A N 1
ATOM 2921 C CA . GLY A 1 223 ? -43.266 23.972 -11.323 1.00 22.85 189 GLY A CA 1
ATOM 2922 C C . GLY A 1 223 ? -42.879 25.437 -11.264 1.00 27.57 189 GLY A C 1
ATOM 2923 O O . GLY A 1 223 ? -42.196 25.909 -10.349 1.00 25.85 189 GLY A O 1
ATOM 2927 N N . GLU A 1 224 ? -43.349 26.172 -12.269 1.00 26.01 190 GLU A N 1
ATOM 2928 C CA . GLU A 1 224 ? -42.954 27.557 -12.479 1.00 29.91 190 GLU A CA 1
ATOM 2929 C C . GLU A 1 224 ? -43.939 28.566 -11.901 1.00 22.48 190 GLU A C 1
ATOM 2930 O O . GLU A 1 224 ? -43.659 29.767 -11.939 1.00 25.48 190 GLU A O 1
ATOM 2942 N N . ASP A 1 225 ? -45.077 28.119 -11.369 1.00 22.80 191 ASP A N 1
ATOM 2943 C CA . ASP A 1 225 ? -46.066 29.025 -10.800 1.00 22.55 191 ASP A CA 1
ATOM 2944 C C . ASP A 1 225 ? -45.873 29.270 -9.309 1.00 21.36 191 ASP A C 1
ATOM 2945 O O . ASP A 1 225 ? -46.548 30.142 -8.751 1.00 19.66 191 ASP A O 1
ATOM 2954 N N . HIS A 1 226 ? -44.978 28.539 -8.654 1.00 13.98 192 HIS A N 1
ATOM 2955 C CA . HIS A 1 226 ? -44.855 28.576 -7.206 1.00 19.44 192 HIS A CA 1
ATOM 2956 C C . HIS A 1 226 ? -43.495 29.128 -6.801 1.00 17.63 192 HIS A C 1
ATOM 2957 O O . HIS A 1 226 ? -42.544 29.148 -7.588 1.00 18.98 192 HIS A O 1
ATOM 2971 N N . LEU A 1 227 ? -43.417 29.583 -5.555 1.00 15.01 193 LEU A N 1
ATOM 2972 C CA . LEU A 1 227 ? -42.273 30.329 -5.060 1.00 16.49 193 LEU A CA 1
ATOM 2973 C C . LEU A 1 227 ? -41.348 29.439 -4.241 1.00 14.87 193 LEU 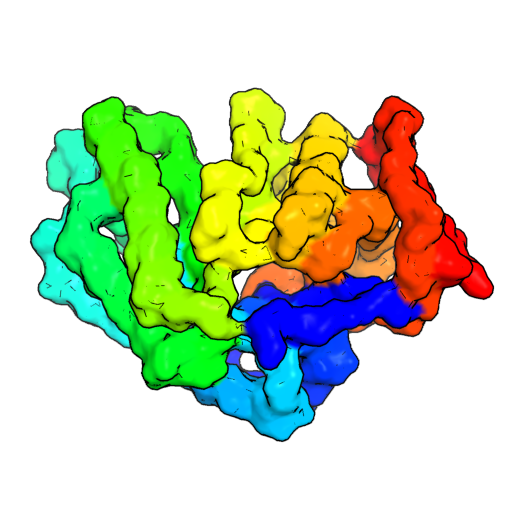A C 1
ATOM 2974 O O . LEU A 1 227 ? -41.782 28.492 -3.580 1.00 16.03 193 LEU A O 1
ATOM 2990 N N . ILE A 1 228 ? -40.059 29.755 -4.294 1.00 17.54 194 ILE A N 1
ATOM 2991 C CA . ILE A 1 228 ? -39.065 29.166 -3.407 1.00 14.37 194 ILE A CA 1
ATOM 2992 C C . ILE A 1 228 ? -38.381 30.315 -2.684 1.00 13.92 194 ILE A C 1
ATOM 2993 O O . ILE A 1 228 ? -37.713 31.148 -3.312 1.00 12.99 194 ILE A O 1
ATOM 3009 N N . VAL A 1 229 ? -38.573 30.377 -1.375 1.00 15.07 195 VAL A N 1
ATOM 3010 C CA . VAL A 1 229 ? -37.839 31.278 -0.499 1.00 13.33 195 VAL A CA 1
ATOM 3011 C C . VAL A 1 229 ? -36.718 30.480 0.141 1.00 16.60 195 VAL A C 1
ATOM 3012 O O . VAL A 1 229 ? -36.898 29.303 0.482 1.00 14.53 195 VAL A O 1
ATOM 3025 N N . TYR A 1 230 ? -35.555 31.103 0.296 1.00 12.77 196 TYR A N 1
ATOM 3026 C CA . TYR A 1 230 ? -34.445 30.440 0.959 1.00 14.71 196 TYR A CA 1
ATOM 3027 C C . TYR A 1 230 ? -33.745 31.421 1.882 1.00 18.54 196 TYR A C 1
ATOM 3028 O O . TYR A 1 230 ? -33.678 32.623 1.612 1.00 15.21 196 TYR A O 1
ATOM 3046 N N . ASN A 1 231 ? -33.191 30.817 2.925 1.00 22.29 197 ASN A N 1
ATOM 3047 C CA . ASN A 1 231 ? -32.540 31.589 3.948 1.00 13.75 197 ASN A CA 1
ATOM 3048 C C . ASN A 1 231 ? -31.066 31.427 3.826 1.00 21.09 197 ASN A C 1
ATOM 3049 O O . ASN A 1 231 ? -30.520 30.390 4.133 1.00 21.01 197 ASN A O 1
ATOM 3060 N N . GLY A 1 232 ? -30.457 32.505 3.361 1.00 30.00 198 GLY A N 1
ATOM 3061 C CA . GLY A 1 232 ? -29.075 32.496 3.146 1.00 30.00 198 GLY A CA 1
ATOM 3062 C C . GLY A 1 232 ? -28.307 33.754 3.284 1.00 30.00 198 GLY A C 1
ATOM 3063 O O . GLY A 1 232 ? -27.189 33.634 3.644 1.00 30.00 198 GLY A O 1
ATOM 3064 N N . ILE A 1 233 ? -28.855 34.944 3.093 1.00 21.24 199 ILE A N 1
ATOM 3065 C CA . ILE A 1 233 ? -27.986 36.125 3.290 1.00 15.06 199 ILE A CA 1
ATOM 3066 C C . ILE A 1 233 ? -27.628 36.302 4.767 1.00 18.44 199 ILE A C 1
ATOM 3067 O O . ILE A 1 233 ? -28.494 36.551 5.565 1.00 17.22 199 ILE A O 1
ATOM 3083 N N . ARG A 1 234 ? -26.349 36.149 5.089 1.00 21.06 200 ARG A N 1
ATOM 3084 C CA . ARG A 1 234 ? -25.881 36.293 6.462 1.00 22.39 200 ARG A CA 1
ATOM 3085 C C . ARG A 1 234 ? -24.523 36.973 6.416 1.00 20.23 200 ARG A C 1
ATOM 3086 O O . ARG A 1 234 ? -23.571 36.418 5.860 1.00 22.29 200 ARG A O 1
ATOM 3107 N N . SER A 1 235 ? -24.435 38.172 6.983 1.00 18.49 201 SER A N 1
ATOM 3108 C CA . SER A 1 235 ? -23.207 38.959 6.964 1.00 19.96 201 SER A CA 1
ATOM 3109 C C . SER A 1 235 ? -22.508 38.815 8.311 1.00 18.44 201 SER A C 1
ATOM 3110 O O . SER A 1 235 ? -22.950 39.383 9.314 1.00 18.61 201 SER A O 1
ATOM 3118 N N . ILE A 1 236 ? -21.423 38.046 8.327 1.00 22.37 202 ILE A N 1
ATOM 3119 C CA . ILE A 1 236 ? -20.577 37.881 9.507 1.00 24.94 202 ILE A CA 1
ATOM 3120 C C . ILE A 1 236 ? -19.144 38.175 9.073 1.00 27.27 202 ILE A C 1
ATOM 3121 O O . ILE A 1 236 ? -18.722 37.702 8.008 1.00 24.50 202 ILE A O 1
ATOM 3137 N N . PRO A 1 237 ? -18.372 38.948 9.837 1.00 28.70 203 PRO A N 1
ATOM 3138 C CA . PRO A 1 237 ? -17.014 39.296 9.396 1.00 32.99 203 PRO A CA 1
ATOM 3139 C C . PRO A 1 237 ? -16.223 38.079 8.939 1.00 33.24 203 PRO A C 1
ATOM 3140 O O . PRO A 1 237 ? -16.096 37.087 9.661 1.00 30.64 203 PRO A O 1
ATOM 3151 N N . ASN A 1 238 ? -15.696 38.159 7.718 1.00 32.57 204 ASN A N 1
ATOM 3152 C CA . ASN A 1 238 ? -14.847 37.138 7.112 1.00 40.04 204 ASN A CA 1
ATOM 3153 C C . ASN A 1 238 ? -15.586 35.837 6.830 1.00 37.21 204 ASN A C 1
ATOM 3154 O O . ASN A 1 238 ? -14.946 34.836 6.479 1.00 40.95 204 ASN A O 1
ATOM 3165 N N . ARG A 1 239 ? -16.910 35.814 6.968 1.00 27.26 205 ARG A N 1
ATOM 3166 C CA . ARG A 1 239 ? -17.700 34.612 6.723 1.00 28.44 205 ARG A CA 1
ATOM 3167 C C . ARG A 1 239 ? -19.031 34.982 6.085 1.00 27.74 205 ARG A C 1
ATOM 3168 O O . ARG A 1 239 ? -20.067 34.370 6.364 1.00 31.58 205 ARG A O 1
ATOM 3172 N N . ASN A 1 240 ? -19.016 35.986 5.213 1.00 25.92 206 ASN A N 1
ATOM 3173 C CA . ASN A 1 240 ? -20.250 36.482 4.623 1.00 28.99 206 ASN A CA 1
ATOM 3174 C C . ASN A 1 240 ? -20.863 35.448 3.690 1.00 30.61 206 ASN A C 1
ATOM 3175 O O . ASN A 1 240 ? -20.160 34.753 2.951 1.00 28.43 206 ASN A O 1
ATOM 3186 N N . VAL A 1 241 ? -22.188 35.354 3.729 1.00 29.42 207 VAL A N 1
ATOM 3187 C CA . VAL A 1 241 ? -22.961 34.557 2.788 1.00 25.90 207 VAL A CA 1
ATOM 3188 C C . VAL A 1 241 ? -23.947 35.494 2.111 1.00 24.89 207 VAL A C 1
ATOM 3189 O O . VAL A 1 241 ? -24.675 36.229 2.788 1.00 22.52 207 VAL A O 1
ATOM 3202 N N . GLY A 1 242 ? -23.954 35.483 0.781 1.00 19.83 208 GLY A N 1
ATOM 3203 C CA . GLY A 1 242 ? -24.824 36.356 0.023 1.00 20.04 208 GLY A CA 1
ATOM 3204 C C . GLY A 1 242 ? -25.960 35.614 -0.645 1.00 21.93 208 GLY A C 1
ATOM 3205 O O . GLY A 1 242 ? -26.397 34.561 -0.170 1.00 24.52 208 GLY A O 1
ATOM 3209 N N . ASN A 1 243 ? -26.450 36.166 -1.755 1.00 21.51 209 ASN A N 1
ATOM 3210 C CA . ASN A 1 243 ? -27.497 35.532 -2.554 1.00 20.57 209 ASN A CA 1
ATOM 3211 C C . ASN A 1 243 ? -26.837 34.506 -3.478 1.00 20.96 209 ASN A C 1
ATOM 3212 O O . ASN A 1 243 ? -26.718 34.681 -4.692 1.00 19.08 209 ASN A O 1
ATOM 3223 N N . ASP A 1 244 ? -26.391 33.412 -2.865 1.00 19.07 210 ASP A N 1
ATOM 3224 C CA . ASP A 1 244 ? -25.517 32.448 -3.522 1.00 24.57 210 ASP A CA 1
ATOM 3225 C C . ASP A 1 244 ? -26.261 31.276 -4.149 1.00 24.20 210 ASP A C 1
ATOM 3226 O O . ASP A 1 244 ? -25.613 30.356 -4.658 1.00 26.41 210 ASP A O 1
ATOM 3235 N N . PHE A 1 245 ? -27.592 31.278 -4.129 1.00 21.87 211 PHE A N 1
ATOM 3236 C CA . PHE A 1 245 ? -28.396 30.256 -4.802 1.00 23.33 211 PHE A CA 1
ATOM 3237 C C . PHE A 1 245 ? -29.508 30.930 -5.600 1.00 21.43 211 PHE A C 1
ATOM 3238 O O . PHE A 1 245 ? -30.696 30.716 -5.344 1.00 17.32 211 PHE A O 1
ATOM 3255 N N . PRO A 1 246 ? -29.149 31.751 -6.596 1.00 19.54 212 PRO A N 1
ATOM 3256 C CA . PRO A 1 246 ? -30.160 32.563 -7.288 1.00 24.97 212 PRO A CA 1
ATOM 3257 C C . PRO A 1 246 ? -30.946 31.843 -8.375 1.00 19.71 212 PRO A C 1
ATOM 3258 O O . PRO A 1 246 ? -32.089 32.218 -8.650 1.00 18.35 212 PRO A O 1
ATOM 3269 N N . GLU A 1 247 ? -30.359 30.819 -9.000 1.00 26.37 213 GLU A N 1
ATOM 3270 C CA . GLU A 1 247 ? -30.901 30.302 -10.256 1.00 25.23 213 GLU A CA 1
ATOM 3271 C C . GLU A 1 247 ? -32.388 29.973 -10.146 1.00 24.71 213 GLU A C 1
ATOM 3272 O O . GLU A 1 247 ? -33.216 30.525 -10.880 1.00 32.54 213 GLU A O 1
ATOM 3284 N N . HIS A 1 248 ? -32.747 29.066 -9.239 1.00 18.23 214 HIS A N 1
ATOM 3285 C CA . HIS A 1 248 ? -34.100 28.530 -9.176 1.00 19.44 214 HIS A CA 1
ATOM 3286 C C . HIS A 1 248 ? -34.949 29.153 -8.077 1.00 23.02 214 HIS A C 1
ATOM 3287 O O . HIS A 1 248 ? -36.092 28.727 -7.885 1.00 15.58 214 HIS A O 1
ATOM 3301 N N . THR A 1 249 ? -34.432 30.146 -7.360 1.00 18.34 215 THR A N 1
ATOM 3302 C CA . THR A 1 249 ? -35.115 30.721 -6.212 1.00 20.92 215 THR A CA 1
ATOM 3303 C C . THR A 1 249 ? -35.690 32.090 -6.558 1.00 18.86 215 THR A C 1
ATOM 3304 O O . THR A 1 249 ? -35.226 32.774 -7.474 1.00 18.24 215 THR A O 1
ATOM 3315 N N . ASP A 1 250 ? -36.714 32.481 -5.799 1.00 16.08 216 ASP A N 1
ATOM 3316 C CA . ASP A 1 250 ? -37.417 33.739 -6.008 1.00 17.14 216 ASP A CA 1
ATOM 3317 C C . ASP A 1 250 ? -37.207 34.746 -4.893 1.00 17.82 216 ASP A C 1
ATOM 3318 O O . ASP A 1 250 ? -37.292 35.950 -5.141 1.00 16.69 216 ASP A O 1
ATOM 3327 N N . ALA A 1 251 ? -36.940 34.284 -3.676 1.00 14.18 217 ALA A N 1
ATOM 3328 C CA . ALA A 1 251 ? -36.866 35.155 -2.516 1.00 15.47 217 ALA A CA 1
ATOM 3329 C C . ALA A 1 251 ? -35.718 34.716 -1.624 1.00 15.50 217 ALA A C 1
ATOM 3330 O O . ALA A 1 251 ? -35.500 33.517 -1.420 1.00 13.37 217 ALA A O 1
ATOM 3337 N N . VAL A 1 252 ? -34.989 35.695 -1.098 1.00 12.65 218 VAL A N 1
ATOM 3338 C CA . VAL A 1 252 ? -33.856 35.458 -0.215 1.00 15.66 218 VAL A CA 1
ATOM 3339 C C . VAL A 1 252 ? -34.097 36.211 1.086 1.00 19.34 218 VAL A C 1
ATOM 3340 O O . VAL A 1 252 ? -34.564 37.356 1.077 1.00 19.47 218 VAL A O 1
ATOM 3353 N N A MET A 1 253 ? -33.798 35.563 2.207 0.63 17.63 219 MET A N 1
ATOM 3354 N N B MET A 1 253 ? -33.744 35.573 2.196 0.37 17.54 219 MET A N 1
ATOM 3355 C CA A MET A 1 253 ? -34.053 36.133 3.522 0.63 17.35 219 MET A CA 1
ATOM 3356 C CA B MET A 1 253 ? -34.003 36.095 3.527 0.37 17.51 219 MET A CA 1
ATOM 3357 C C A MET A 1 253 ? -32.774 36.719 4.107 0.63 17.82 219 MET A C 1
ATOM 3358 C C B MET A 1 253 ? -32.744 36.720 4.112 0.37 17.78 219 MET A C 1
ATOM 3359 O O A MET A 1 253 ? -31.693 36.137 3.976 0.63 17.49 219 MET A O 1
ATOM 3360 O O B MET A 1 253 ? -31.649 36.164 3.990 0.37 17.48 219 MET A O 1
ATOM 3387 N N . ILE A 1 254 ? -32.909 37.883 4.742 1.00 16.26 220 ILE A N 1
ATOM 3388 C CA . ILE A 1 254 ? -31.856 38.475 5.561 1.00 13.73 220 ILE A CA 1
ATOM 3389 C C . ILE A 1 254 ? -32.333 38.368 7.004 1.00 17.18 220 ILE A C 1
ATOM 3390 O O . ILE A 1 254 ? -33.075 39.229 7.488 1.00 15.80 220 ILE A O 1
ATOM 3407 N N . GLU A 1 255 ? -31.916 37.311 7.697 1.00 18.49 221 GLU A N 1
ATOM 3408 C CA . GLU A 1 255 ? -32.557 36.950 8.956 1.00 18.54 221 GLU A CA 1
ATOM 3409 C C . GLU A 1 255 ? -32.074 37.784 10.136 1.00 18.37 221 GLU A C 1
ATOM 3410 O O . GLU A 1 255 ? -32.851 38.035 11.064 1.00 15.37 221 GLU A O 1
ATOM 3422 N N . HIS A 1 256 ? -30.820 38.229 10.119 1.00 20.61 222 HIS A N 1
ATOM 3423 C CA . HIS A 1 256 ? -30.137 38.703 11.316 1.00 17.00 222 HIS A CA 1
ATOM 3424 C C . HIS A 1 256 ? -29.668 40.148 11.188 1.00 20.79 222 HIS A C 1
ATOM 3425 O O . HIS A 1 256 ? -28.563 40.488 11.615 1.00 15.84 222 HIS A O 1
ATOM 3439 N N . PHE A 1 257 ? -30.481 41.034 10.620 1.00 18.42 223 PHE A N 1
ATOM 3440 C CA . PHE A 1 257 ? -30.010 42.404 10.464 1.00 15.90 223 PHE A CA 1
ATOM 3441 C C . PHE A 1 257 ? -29.746 43.034 11.824 1.00 15.99 223 PHE A C 1
ATOM 3442 O O . PHE A 1 257 ? -30.620 43.051 12.697 1.00 18.29 223 PHE A O 1
ATOM 3459 N N . ALA A 1 258 ? -28.534 43.561 11.995 1.00 15.79 224 ALA A N 1
ATOM 3460 C CA . ALA A 1 258 ? -28.165 44.323 13.185 1.00 17.73 224 ALA A CA 1
ATOM 3461 C C . ALA A 1 258 ? -28.396 43.525 14.464 1.00 20.46 224 ALA A C 1
ATOM 3462 O O . ALA A 1 258 ? -28.755 44.088 15.501 1.00 22.55 224 ALA A O 1
ATOM 3469 N N . ASN A 1 259 ? -28.193 42.211 14.408 1.00 18.25 225 ASN A N 1
ATOM 3470 C CA . ASN A 1 259 ? -28.397 41.371 15.577 1.00 17.47 225 ASN A CA 1
ATOM 3471 C C . ASN A 1 259 ? -27.517 40.135 15.480 1.00 17.37 225 ASN A C 1
ATOM 3472 O O . ASN A 1 259 ? -26.960 39.818 14.426 1.00 20.64 225 ASN A O 1
ATOM 3483 N N . PHE A 1 260 ? -27.402 39.440 16.608 1.00 23.43 226 PHE A N 1
ATOM 3484 C CA . PHE A 1 260 ? -26.680 38.168 16.697 1.00 19.78 226 PHE A CA 1
ATOM 3485 C C . PHE A 1 260 ? -25.241 38.430 16.259 1.00 21.03 226 PHE A C 1
ATOM 3486 O O . PHE A 1 260 ? -24.596 39.329 16.822 1.00 23.82 226 PHE A O 1
ATOM 3503 N N . GLN A 1 261 ? -24.702 37.697 15.288 1.00 17.57 227 GLN A N 1
ATOM 3504 C CA . GLN A 1 261 ? -23.326 37.884 14.851 1.00 23.03 227 GLN A CA 1
ATOM 3505 C C . GLN A 1 261 ? -23.198 38.907 13.731 1.00 25.45 227 GLN A C 1
ATOM 3506 O O . GLN A 1 261 ? -22.120 39.025 13.137 1.00 20.65 227 GLN A O 1
ATOM 3520 N N . SER A 1 262 ? -24.264 39.652 13.436 1.00 19.02 228 SER A N 1
ATOM 3521 C CA . SER A 1 262 ? -24.291 40.601 12.329 1.00 20.03 228 SER A CA 1
ATOM 3522 C C . SER A 1 262 ? -24.490 42.030 12.825 1.00 17.86 228 SER A C 1
ATOM 3523 O O . SER A 1 262 ? -25.129 42.843 12.154 1.00 21.70 228 SER A O 1
ATOM 3531 N N . LYS A 1 263 ? -23.940 42.351 13.996 1.00 19.61 229 LYS A N 1
ATOM 3532 C CA . LYS A 1 263 ? -24.148 43.656 14.608 1.00 19.39 229 LYS A CA 1
ATOM 3533 C C . LYS A 1 263 ? -23.143 44.707 14.157 1.00 18.60 229 LYS A C 1
ATOM 3534 O O . LYS A 1 263 ? -23.429 45.903 14.275 1.00 22.45 229 LYS A O 1
ATOM 3553 N N . SER A 1 264 ? -21.980 44.301 13.655 1.00 19.15 230 SER A N 1
ATOM 3554 C CA . SER A 1 264 ? -20.969 45.272 13.259 1.00 21.12 230 SER A CA 1
ATOM 3555 C C . SER A 1 264 ? -21.492 46.159 12.134 1.00 20.30 230 SER A C 1
ATOM 3556 O O . SER A 1 264 ? -22.364 45.767 11.354 1.00 16.64 230 SER A O 1
ATOM 3564 N N . LYS A 1 265 ? -20.955 47.380 12.059 1.00 24.16 231 LYS A N 1
ATOM 3565 C CA . LYS A 1 265 ? -21.328 48.263 10.959 1.00 22.91 231 LYS A CA 1
ATOM 3566 C C . LYS A 1 265 ? -20.918 47.669 9.620 1.00 19.10 231 LYS A C 1
ATOM 3567 O O . LYS A 1 265 ? -21.581 47.910 8.603 1.00 16.26 231 LYS A O 1
ATOM 3586 N N . GLU A 1 266 ? -19.841 46.881 9.600 1.00 18.78 232 GLU A N 1
ATOM 3587 C CA . GLU A 1 266 ? -19.457 46.187 8.375 1.00 21.84 232 GLU A CA 1
ATOM 3588 C C . GLU A 1 266 ? -20.542 45.207 7.944 1.00 19.75 232 GLU A C 1
ATOM 3589 O O . GLU A 1 266 ? -20.883 45.126 6.758 1.00 18.29 232 GLU A O 1
ATOM 3601 N N . SER A 1 267 ? -21.098 44.455 8.897 1.00 17.08 233 SER A N 1
ATOM 3602 C CA . SER A 1 267 ? -22.104 43.454 8.559 1.00 18.89 233 SER A CA 1
ATOM 3603 C C . SER A 1 267 ? -23.440 44.103 8.220 1.00 16.03 233 SER A C 1
ATOM 3604 O O . SER A 1 267 ? -24.163 43.624 7.339 1.00 14.35 233 SER A O 1
ATOM 3612 N N . MET A 1 268 ? -23.790 45.187 8.914 1.00 15.84 234 MET A N 1
ATOM 3613 C CA . MET A 1 268 ? -25.038 45.875 8.604 1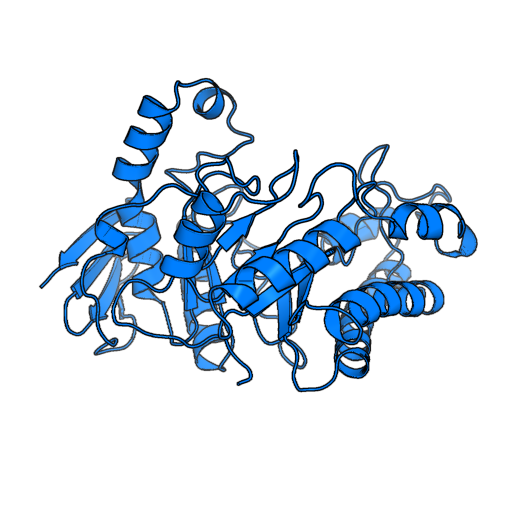.00 20.09 234 MET A CA 1
ATOM 3614 C C . MET A 1 268 ? -24.992 46.486 7.209 1.00 17.31 234 MET A C 1
ATOM 3615 O O . MET A 1 268 ? -25.963 46.387 6.450 1.00 17.82 234 MET A O 1
ATOM 3629 N N . LEU A 1 269 ? -23.872 47.117 6.849 1.00 19.82 235 LEU A N 1
ATOM 3630 C CA . LEU A 1 269 ? -23.731 47.647 5.497 1.00 17.62 235 LEU A CA 1
ATOM 3631 C C . LEU A 1 269 ? -23.833 46.531 4.467 1.00 16.59 235 LEU A C 1
ATOM 3632 O O . LEU A 1 269 ? -24.515 46.671 3.446 1.00 17.46 235 LEU A O 1
ATOM 3648 N N . GLN A 1 270 ? -23.151 45.413 4.719 1.00 18.46 236 GLN A N 1
ATOM 3649 C CA . GLN A 1 270 ? -23.193 44.297 3.782 1.00 19.14 236 GLN A CA 1
ATOM 3650 C C . GLN A 1 270 ? -24.614 43.779 3.613 1.00 16.61 236 GLN A C 1
ATOM 3651 O O . GLN A 1 270 ? -25.055 43.507 2.490 1.00 14.48 236 GLN A O 1
ATOM 3665 N N . ASP A 1 271 ? -25.347 43.632 4.719 1.00 16.86 237 ASP A N 1
ATOM 3666 C CA . ASP A 1 271 ? -26.727 43.166 4.627 1.00 15.27 237 ASP A CA 1
ATOM 3667 C C . ASP A 1 271 ? -27.562 44.091 3.750 1.00 15.05 237 ASP A C 1
ATOM 3668 O O . ASP A 1 271 ? -28.348 43.626 2.917 1.00 18.29 237 ASP A O 1
ATOM 3677 N N . ILE A 1 272 ? -27.405 45.405 3.919 1.00 13.40 238 ILE A N 1
ATOM 3678 C CA . ILE A 1 272 ? -28.196 46.343 3.130 1.00 17.10 238 ILE A CA 1
ATOM 3679 C C . ILE A 1 272 ? -27.783 46.285 1.664 1.00 17.17 238 ILE A C 1
ATOM 3680 O O . ILE A 1 272 ? -28.635 46.284 0.767 1.00 13.61 238 ILE A O 1
ATOM 3696 N N . LEU A 1 273 ? -26.475 46.231 1.395 1.00 13.99 239 LEU A N 1
ATOM 3697 C CA . LEU A 1 273 ? -26.016 46.122 0.014 1.00 15.25 239 LEU A CA 1
ATOM 3698 C C . LEU A 1 273 ? -26.495 44.828 -0.629 1.00 13.98 239 LEU A C 1
ATOM 3699 O O . LEU A 1 273 ? -26.782 44.801 -1.831 1.00 15.27 239 LEU A O 1
ATOM 3715 N N . GLU A 1 274 ? -26.581 43.744 0.146 1.00 18.11 240 GLU A N 1
ATOM 3716 C CA . GLU A 1 274 ? -27.027 42.480 -0.429 1.00 17.13 240 GLU A CA 1
ATOM 3717 C C . GLU A 1 274 ? -28.514 42.513 -0.752 1.00 16.24 240 GLU A C 1
ATOM 3718 O O . GLU A 1 274 ? -28.945 41.899 -1.735 1.00 18.03 240 GLU A O 1
ATOM 3730 N N . MET A 1 275 ? -29.313 43.224 0.047 1.00 15.90 241 MET A N 1
ATOM 3731 C CA . MET A 1 275 ? -30.717 43.409 -0.304 1.00 16.85 241 MET A CA 1
ATOM 3732 C C . MET A 1 275 ? -30.842 44.216 -1.589 1.00 15.61 241 MET A C 1
ATOM 3733 O O . MET A 1 275 ? -31.556 43.821 -2.517 1.00 15.94 241 MET A O 1
ATOM 3747 N N . GLU A 1 276 ? -30.146 45.355 -1.661 1.00 15.29 242 GLU A N 1
ATOM 3748 C CA . GLU A 1 276 ? -30.173 46.162 -2.875 1.00 15.92 242 GLU A CA 1
ATOM 3749 C C . GLU A 1 276 ? -29.737 45.338 -4.079 1.00 18.00 242 GLU A C 1
ATOM 3750 O O . GLU A 1 276 ? -30.397 45.343 -5.124 1.00 16.36 242 GLU A O 1
ATOM 3762 N N . LYS A 1 277 ? -28.618 44.625 -3.944 1.00 17.67 243 LYS A N 1
ATOM 3763 C CA . LYS A 1 277 ? -28.100 43.824 -5.046 1.00 22.49 243 LYS A CA 1
ATOM 3764 C C . LYS A 1 277 ? -29.097 42.747 -5.454 1.00 18.87 243 LYS A C 1
ATOM 3765 O O . LYS A 1 277 ? -29.383 42.569 -6.642 1.00 15.89 243 LYS A O 1
ATOM 3784 N N . ALA A 1 278 ? -29.646 42.023 -4.476 1.00 17.68 244 ALA A N 1
ATOM 3785 C CA . ALA A 1 278 ? -30.594 40.957 -4.788 1.00 13.95 244 ALA A CA 1
ATOM 3786 C C . ALA A 1 278 ? -31.878 41.515 -5.388 1.00 21.04 244 ALA A C 1
ATOM 3787 O O . ALA A 1 278 ? -32.393 40.979 -6.377 1.00 15.68 244 ALA A O 1
ATOM 3794 N N . GLY A 1 279 ? -32.413 42.587 -4.802 1.00 14.58 245 GLY A N 1
ATOM 3795 C CA . GLY A 1 279 ? -33.622 43.182 -5.344 1.00 14.28 245 GLY A CA 1
ATOM 3796 C C . GLY A 1 279 ? -33.451 43.636 -6.780 1.00 17.23 245 GLY A C 1
ATOM 3797 O O . GLY A 1 279 ? -34.378 43.538 -7.586 1.00 15.39 245 GLY A O 1
ATOM 3801 N N . LYS A 1 280 ? -32.261 44.139 -7.119 1.00 19.94 246 LYS A N 1
ATOM 3802 C CA . LYS A 1 280 ? -32.006 44.607 -8.477 1.00 19.04 246 LYS A CA 1
ATOM 3803 C C . LYS A 1 280 ? -31.993 43.469 -9.489 1.00 19.31 246 LYS A C 1
ATOM 3804 O O . LYS A 1 280 ? -32.239 43.712 -10.676 1.00 21.58 246 LYS A O 1
ATOM 3823 N N . THR A 1 281 ? -31.706 42.240 -9.057 1.00 16.36 247 THR A N 1
ATOM 3824 C CA . THR A 1 281 ? -31.808 41.080 -9.935 1.00 19.28 247 THR A CA 1
ATOM 3825 C C . THR A 1 281 ? -33.242 40.602 -10.111 1.00 23.05 247 THR A C 1
ATOM 3826 O O . THR A 1 281 ? -33.474 39.672 -10.892 1.00 19.46 247 THR A O 1
ATOM 3837 N N . GLY A 1 282 ? -34.202 41.206 -9.412 1.00 19.89 248 GLY A N 1
ATOM 3838 C CA . GLY A 1 282 ? -35.588 40.795 -9.480 1.00 23.58 248 GLY A CA 1
ATOM 3839 C C . GLY A 1 282 ? -36.040 39.894 -8.353 1.00 20.78 248 GLY A C 1
ATOM 3840 O O . GLY A 1 282 ? -37.199 39.463 -8.357 1.00 18.30 248 GLY A O 1
ATOM 3844 N N . LYS A 1 283 ? -35.167 39.595 -7.395 1.00 19.44 249 LYS A N 1
ATOM 3845 C CA . LYS A 1 283 ? -35.537 38.745 -6.274 1.00 16.07 249 LYS A CA 1
ATOM 3846 C C . LYS A 1 283 ? -36.464 39.475 -5.311 1.00 15.66 249 LYS A C 1
ATOM 3847 O O . LYS A 1 283 ? -36.410 40.700 -5.161 1.00 15.10 249 LYS A O 1
ATOM 3866 N N . ILE A 1 284 ? -37.325 38.701 -4.654 1.00 16.56 250 ILE A N 1
ATOM 3867 C CA . ILE A 1 284 ? -37.925 39.149 -3.408 1.00 16.31 250 ILE A CA 1
ATOM 3868 C C . ILE A 1 284 ? -36.859 39.111 -2.324 1.00 15.12 250 ILE A C 1
ATOM 3869 O O . ILE A 1 284 ? -36.061 38.168 -2.248 1.00 17.87 250 ILE A O 1
ATOM 3885 N N . VAL A 1 285 ? -36.826 40.140 -1.485 1.00 16.28 251 VAL A N 1
ATOM 3886 C CA . VAL A 1 285 ? -35.944 40.172 -0.326 1.00 15.10 251 VAL A CA 1
ATOM 3887 C C . VAL A 1 285 ? -36.805 40.334 0.916 1.00 17.54 251 VAL A C 1
ATOM 3888 O O . VAL A 1 285 ? -37.694 41.194 0.956 1.00 18.61 251 VAL A O 1
ATOM 3901 N N . VAL A 1 286 ? -36.545 39.505 1.919 1.00 14.39 252 VAL A N 1
ATOM 3902 C CA . VAL A 1 286 ? -37.210 39.589 3.211 1.00 17.33 252 VAL A CA 1
ATOM 3903 C C . VAL A 1 286 ? -36.180 40.093 4.212 1.00 20.75 252 VAL A C 1
ATOM 3904 O O . VAL A 1 286 ? -35.206 39.398 4.528 1.00 17.35 252 VAL A O 1
ATOM 3917 N N . PHE A 1 287 ? -36.398 41.303 4.706 1.00 14.68 253 PHE A N 1
ATOM 3918 C CA . PHE A 1 287 ? -35.458 42.002 5.576 1.00 15.83 253 PHE A CA 1
ATOM 3919 C C . PHE A 1 287 ? -35.970 41.856 7.006 1.00 16.67 253 PHE A C 1
ATOM 3920 O O . PHE A 1 287 ? -36.874 42.579 7.429 1.00 15.85 253 PHE A O 1
ATOM 3937 N N . LYS A 1 288 ? -35.399 40.905 7.745 1.00 11.92 254 LYS A N 1
ATOM 3938 C CA . LYS A 1 288 ? -35.858 40.579 9.093 1.00 17.32 254 LYS A CA 1
ATOM 3939 C C . LYS A 1 288 ? -35.104 41.438 10.100 1.00 18.50 254 LYS A C 1
ATOM 3940 O O . LYS A 1 288 ? -33.891 41.278 10.280 1.00 19.30 254 LYS A O 1
ATOM 3959 N N . ALA A 1 289 ? -35.825 42.333 10.769 1.00 16.70 255 ALA A N 1
ATOM 3960 C CA . ALA A 1 289 ? -35.248 43.270 11.721 1.00 16.72 255 ALA A CA 1
ATOM 3961 C C . ALA A 1 289 ? -35.694 42.930 13.138 1.00 17.70 255 ALA A C 1
ATOM 3962 O O . ALA A 1 289 ? -36.627 42.154 13.359 1.00 19.01 255 ALA A O 1
ATOM 3969 N N . TRP A 1 290 ? -35.010 43.536 14.104 1.00 15.36 256 TRP A N 1
ATOM 3970 C CA . TRP A 1 290 ? -35.173 43.214 15.512 1.00 19.47 256 TRP A CA 1
ATOM 3971 C C . TRP A 1 290 ? -35.188 44.491 16.337 1.00 21.13 256 TRP A C 1
ATOM 3972 O O . TRP A 1 290 ? -34.551 45.483 15.962 1.00 21.43 256 TRP A O 1
ATOM 3993 N N . PRO A 1 291 ? -35.903 44.497 17.468 1.00 21.37 257 PRO A N 1
ATOM 3994 C CA . PRO A 1 291 ? -35.932 45.700 18.309 1.00 23.11 257 PRO A CA 1
ATOM 3995 C C . PRO A 1 291 ? -34.690 45.835 19.177 1.00 23.08 257 PRO A C 1
ATOM 3996 O O . PRO A 1 291 ? -34.606 45.236 20.253 1.00 22.04 257 PRO A O 1
ATOM 4007 N N . ASN A 1 292 ? -33.721 46.617 18.703 1.00 25.09 258 ASN A N 1
ATOM 4008 C CA . ASN A 1 292 ? -32.497 46.916 19.447 1.00 24.48 258 ASN A CA 1
ATOM 4009 C C . ASN A 1 292 ? -31.851 45.648 19.998 1.00 26.02 258 ASN A C 1
ATOM 4010 O O . ASN A 1 292 ? -31.523 45.547 21.183 1.00 25.71 258 ASN A O 1
ATOM 4021 N N . GLU A 1 293 ? -31.663 44.667 19.117 1.00 21.78 259 GLU A N 1
ATOM 4022 C CA . GLU A 1 293 ? -30.967 43.418 19.410 1.00 28.27 259 GLU A CA 1
ATOM 4023 C C . GLU A 1 293 ? -31.727 42.521 20.378 1.00 22.56 259 GLU A C 1
ATOM 4024 O O . GLU A 1 293 ? -31.194 41.485 20.794 1.00 23.36 259 GLU A O 1
ATOM 4036 N N . HIS A 1 294 ? -32.954 42.878 20.746 1.00 20.21 260 HIS A N 1
ATOM 4037 C CA . HIS A 1 294 ? -33.769 42.018 21.591 1.00 22.87 260 HIS A CA 1
ATOM 4038 C C . HIS A 1 294 ? -34.437 40.932 20.754 1.00 25.63 260 HIS A C 1
ATOM 4039 O O . HIS A 1 294 ? -34.772 41.137 19.583 1.00 24.31 260 HIS A O 1
ATOM 4053 N N . SER A 1 295 ? -34.632 39.769 21.368 1.00 22.94 261 SER A N 1
ATOM 4054 C CA . SER A 1 295 ? -35.228 38.628 20.685 1.00 22.69 261 SER A CA 1
ATOM 4055 C C . SER A 1 295 ? -35.742 37.650 21.733 1.00 25.21 261 SER A C 1
ATOM 4056 O O . SER A 1 295 ? -35.609 37.872 22.940 1.00 21.31 261 SER A O 1
ATOM 4064 N N . TRP A 1 296 ? -36.323 36.548 21.253 1.00 24.84 262 TRP A N 1
ATOM 4065 C CA . TRP A 1 296 ? -36.904 35.556 22.149 1.00 25.71 262 TRP A CA 1
ATOM 4066 C C . TRP A 1 296 ? -35.854 34.861 23.007 1.00 24.33 262 TRP A C 1
ATOM 4067 O O . TRP A 1 296 ? -36.202 34.307 24.055 1.00 21.55 262 TRP A O 1
ATOM 4088 N N . ILE A 1 297 ? -34.582 34.879 22.594 1.00 24.47 263 ILE A N 1
ATOM 4089 C CA . ILE A 1 297 ? -33.518 34.302 23.413 1.00 25.80 263 ILE A CA 1
ATOM 4090 C C . ILE A 1 297 ? -32.982 35.287 24.442 1.00 23.80 263 ILE A C 1
ATOM 4091 O O . ILE A 1 297 ? -32.185 34.891 25.306 1.00 30.26 263 ILE A O 1
ATOM 4107 N N . ASP A 1 298 ? -33.393 36.552 24.379 1.00 26.47 264 ASP A N 1
ATOM 4108 C CA . ASP A 1 298 ? -32.995 37.568 25.353 1.00 25.63 264 ASP A CA 1
ATOM 4109 C C . ASP A 1 298 ? -33.998 37.515 26.499 1.00 24.96 264 ASP A C 1
ATOM 4110 O O . ASP A 1 298 ? -35.069 38.125 26.436 1.00 25.42 264 ASP A O 1
ATOM 4119 N N . LYS A 1 299 ? -33.647 36.784 27.560 1.00 26.75 265 LYS A N 1
ATOM 4120 C CA . LYS A 1 299 ? -34.606 36.531 28.629 1.00 27.69 265 LYS A CA 1
ATOM 4121 C C . LYS A 1 299 ? -34.885 37.784 29.450 1.00 26.94 265 LYS A C 1
ATOM 4122 O O . LYS A 1 299 ? -36.006 37.959 29.942 1.00 26.26 265 LYS A O 1
ATOM 4141 N N . ASN A 1 300 ? -33.894 38.664 29.610 1.00 28.92 266 ASN A N 1
ATOM 4142 C CA . ASN A 1 300 ? -34.156 39.936 30.276 1.00 29.50 266 ASN A CA 1
ATOM 4143 C C . ASN A 1 300 ? -35.260 40.700 29.559 1.00 29.88 266 ASN A C 1
ATOM 4144 O O . ASN A 1 300 ? -36.135 41.293 30.199 1.00 28.37 266 ASN A O 1
ATOM 4155 N N . PHE A 1 301 ? -35.240 40.686 28.224 1.00 32.61 267 PHE A N 1
ATOM 4156 C CA . PHE A 1 301 ? -36.295 41.338 27.456 1.00 28.06 267 PHE A CA 1
ATOM 4157 C C . PHE A 1 301 ? -37.601 40.562 27.551 1.00 25.00 267 PHE A C 1
ATOM 4158 O O . PHE A 1 301 ? -38.671 41.147 27.759 1.00 28.35 267 PHE A O 1
ATOM 4175 N N . MET A 1 302 ? -37.535 39.239 27.391 1.00 27.50 268 MET A N 1
ATOM 4176 C CA . MET A 1 302 ? -38.744 38.427 27.396 1.00 27.64 268 MET A CA 1
ATOM 4177 C C . MET A 1 302 ? -39.415 38.395 28.762 1.00 26.90 268 MET A C 1
ATOM 4178 O O . MET A 1 302 ? -40.605 38.072 28.845 1.00 25.60 268 MET A O 1
ATOM 4192 N N . ALA A 1 303 ? -38.686 38.724 29.828 1.00 28.99 269 ALA A N 1
ATOM 4193 C CA . ALA A 1 303 ? -39.265 38.761 31.164 1.00 32.32 269 ALA A CA 1
ATOM 4194 C C . ALA A 1 303 ? -40.054 40.035 31.436 1.00 34.71 269 ALA A C 1
ATOM 4195 O O . ALA A 1 303 ? -40.795 40.083 32.424 1.00 41.88 269 ALA A O 1
ATOM 4202 N N . LYS A 1 304 ? -39.921 41.058 30.593 1.00 30.32 270 LYS A N 1
ATOM 4203 C CA . LYS A 1 304 ? -40.628 42.305 30.835 1.00 32.54 270 LYS A CA 1
ATOM 4204 C C . LYS A 1 304 ? -42.104 42.166 30.464 1.00 33.46 270 LYS A C 1
ATOM 4205 O O . LYS A 1 304 ? -42.461 41.358 29.602 1.00 34.86 270 LYS A O 1
ATOM 4224 N N . PRO A 1 305 ? -42.981 42.943 31.099 1.00 30.80 271 PRO A N 1
ATOM 4225 C CA . PRO A 1 305 ? -44.391 42.932 30.694 1.00 35.79 271 PRO A CA 1
ATOM 4226 C C . PRO A 1 305 ? -44.542 43.342 29.237 1.00 35.96 271 PRO A C 1
ATOM 4227 O O . PRO A 1 305 ? -43.696 44.031 28.662 1.00 36.14 271 PRO A O 1
ATOM 4238 N N . LEU A 1 306 ? -45.650 42.903 28.637 1.00 37.19 272 LEU A N 1
ATOM 4239 C CA . LEU A 1 306 ? -45.876 43.174 27.221 1.00 37.62 272 LEU A CA 1
ATOM 4240 C C . LEU A 1 306 ? -45.874 44.670 26.935 1.00 39.67 272 LEU A C 1
ATOM 4241 O O . LEU A 1 306 ? -45.288 45.118 25.942 1.00 33.07 272 LEU A O 1
ATOM 4257 N N . GLN A 1 307 ? -46.532 45.459 27.788 1.00 36.90 273 GLN A N 1
ATOM 4258 C CA . GLN A 1 307 ? -46.564 46.902 27.573 1.00 38.52 273 GLN A CA 1
ATOM 4259 C C . GLN A 1 307 ? -45.158 47.485 27.500 1.00 34.08 273 GLN A C 1
ATOM 4260 O O . GLN A 1 307 ? -44.930 48.469 26.786 1.00 34.81 273 GLN A O 1
ATOM 4264 N N . GLU A 1 308 ? -44.205 46.889 28.221 1.00 32.66 274 GLU A N 1
ATOM 4265 C CA . GLU A 1 308 ? -42.831 47.375 28.195 1.00 29.88 274 GLU A CA 1
ATOM 4266 C C . GLU A 1 308 ? -42.084 46.872 26.966 1.00 33.21 274 GLU A C 1
ATOM 4267 O O . GLU A 1 308 ? -41.316 47.623 26.355 1.00 31.35 274 GLU A O 1
ATOM 4279 N N . LYS A 1 309 ? -42.285 45.604 26.599 1.00 32.11 275 LYS A N 1
ATOM 4280 C CA . LYS A 1 309 ? -41.725 45.104 25.348 1.00 33.02 275 LYS A CA 1
ATOM 4281 C C . LYS A 1 309 ? -42.212 45.934 24.170 1.00 30.25 275 LYS A C 1
ATOM 4282 O O . LYS A 1 309 ? -41.471 46.168 23.209 1.00 27.70 275 LYS A O 1
ATOM 4301 N N . ARG A 1 310 ? -43.460 46.392 24.236 1.00 32.67 276 ARG A N 1
ATOM 4302 C CA . ARG A 1 310 ? -44.061 47.144 23.144 1.00 29.72 276 ARG A CA 1
ATOM 4303 C C . ARG A 1 310 ? -43.590 48.592 23.126 1.00 35.28 276 ARG A C 1
ATOM 4304 O O . ARG A 1 310 ? -43.501 49.197 22.051 1.00 32.65 276 ARG A O 1
ATOM 4325 N N . LYS A 1 311 ? -43.272 49.159 24.292 1.00 31.34 277 LYS A N 1
ATOM 4326 C CA . LYS A 1 311 ? -42.669 50.486 24.321 1.00 33.80 277 LYS A CA 1
ATOM 4327 C C . LYS A 1 311 ? -41.249 50.448 23.769 1.00 31.25 277 LYS A C 1
ATOM 4328 O O . LYS A 1 311 ? -40.805 51.396 23.111 1.00 32.43 277 LYS A O 1
ATOM 4347 N N . ILE A 1 312 ? -40.524 49.358 24.025 1.00 27.88 278 ILE A N 1
ATOM 4348 C CA . ILE A 1 312 ? -39.164 49.232 23.513 1.00 27.02 278 ILE A CA 1
ATOM 4349 C C . ILE A 1 312 ? -39.183 49.053 22.000 1.00 29.68 278 ILE A C 1
ATOM 4350 O O . ILE A 1 312 ? -38.438 49.717 21.270 1.00 28.29 278 ILE A O 1
ATOM 4366 N N . ALA A 1 313 ? -40.038 48.156 21.506 1.00 25.18 279 ALA A N 1
ATOM 4367 C CA . ALA A 1 313 ? -40.124 47.927 20.068 1.00 25.87 279 ALA A CA 1
ATOM 4368 C C . ALA A 1 313 ? -40.522 49.201 19.334 1.00 26.34 279 ALA A C 1
ATOM 4369 O O . ALA A 1 313 ? -39.930 49.551 18.306 1.00 24.76 279 ALA A O 1
ATOM 4376 N N . ARG A 1 314 ? -41.531 49.909 19.849 1.00 26.62 280 ARG A N 1
ATOM 4377 C CA . ARG A 1 314 ? -41.976 51.142 19.207 1.00 30.63 280 ARG A CA 1
ATOM 4378 C C . ARG A 1 314 ? -40.862 52.179 19.172 1.00 25.03 280 ARG A C 1
ATOM 4379 O O . ARG A 1 314 ? -40.751 52.952 18.213 1.00 21.69 280 ARG A O 1
ATOM 4400 N N . ALA A 1 315 ? -40.028 52.213 20.212 1.00 25.71 281 ALA A N 1
ATOM 4401 C CA . ALA A 1 315 ? -38.993 53.231 20.320 1.00 26.41 281 ALA A CA 1
ATOM 4402 C C . ALA A 1 315 ? -37.771 52.935 19.462 1.00 26.61 281 ALA A C 1
ATOM 4403 O O . ALA A 1 315 ? -36.966 53.842 19.226 1.00 22.97 281 ALA A O 1
ATOM 4410 N N . ASN A 1 316 ? -37.614 51.698 18.984 1.00 24.71 282 ASN A N 1
ATOM 4411 C CA . ASN A 1 316 ? -36.389 51.274 18.317 1.00 20.50 282 ASN A CA 1
ATOM 4412 C C . ASN A 1 316 ? -36.625 50.823 16.879 1.00 19.44 282 ASN A C 1
ATOM 4413 O O . ASN A 1 316 ? -35.753 50.180 16.287 1.00 19.20 282 ASN A O 1
ATOM 4424 N N . ILE A 1 317 ? -37.779 51.155 16.298 1.00 20.77 283 ILE A N 1
ATOM 4425 C CA . ILE A 1 317 ? -38.057 50.754 14.922 1.00 17.90 283 ILE A CA 1
ATOM 4426 C C . ILE A 1 317 ? -37.357 51.647 13.905 1.00 23.86 283 ILE A C 1
ATOM 4427 O O . ILE A 1 317 ? -37.129 51.214 12.768 1.00 19.77 283 ILE A O 1
ATOM 4443 N N . THR A 1 318 ? -36.993 52.875 14.283 1.00 20.47 284 THR A N 1
ATOM 4444 C CA . THR A 1 318 ? -36.513 53.843 13.301 1.00 23.73 284 THR A CA 1
ATOM 4445 C C . THR A 1 318 ? -35.244 53.358 12.608 1.00 17.47 284 THR A C 1
ATOM 4446 O O . THR A 1 318 ? -35.159 53.365 11.374 1.00 24.43 284 THR A O 1
ATOM 4457 N N . PHE A 1 319 ? -34.240 52.939 13.381 1.00 19.12 285 PHE A N 1
ATOM 4458 C CA . PHE A 1 319 ? -32.976 52.538 12.765 1.00 23.36 285 PHE A CA 1
ATOM 4459 C C . PHE A 1 319 ? -33.148 51.367 11.808 1.00 17.50 285 PHE A C 1
ATOM 4460 O O . PHE A 1 319 ? -32.751 51.485 10.636 1.00 16.53 285 PHE A O 1
ATOM 4477 N N . PRO A 1 320 ? -33.705 50.222 12.221 1.00 19.53 286 PRO A N 1
ATOM 4478 C CA . PRO A 1 320 ? -33.868 49.121 11.256 1.00 16.34 286 PRO A CA 1
ATOM 4479 C C . PRO A 1 320 ? -34.779 49.474 10.095 1.00 18.06 286 PRO A C 1
ATOM 4480 O O . PRO A 1 320 ? -34.535 49.027 8.967 1.00 15.98 286 PRO A O 1
ATOM 4491 N N . LEU A 1 321 ? -35.828 50.26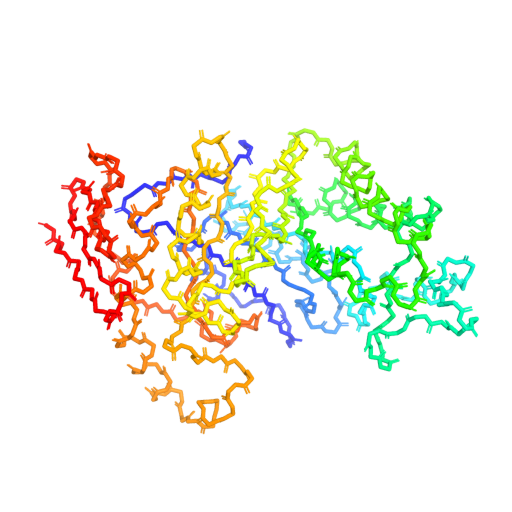5 10.335 1.00 16.94 287 LEU A N 1
ATOM 4492 C CA . LEU A 1 321 ? -36.706 50.660 9.238 1.00 15.48 287 LEU A CA 1
ATOM 4493 C C . LEU A 1 321 ? -35.977 51.563 8.251 1.00 15.21 287 LEU A C 1
ATOM 4494 O O . LEU A 1 321 ? -36.137 51.418 7.034 1.00 14.54 287 LEU A O 1
ATOM 4510 N N . ALA A 1 322 ? -35.180 52.508 8.755 1.00 16.25 288 ALA A N 1
ATOM 4511 C CA . ALA A 1 322 ? -34.401 53.358 7.862 1.00 19.07 288 ALA A CA 1
ATOM 4512 C C . ALA A 1 322 ? -33.378 52.537 7.089 1.00 16.91 288 ALA A C 1
ATOM 4513 O O . ALA A 1 322 ? -33.171 52.756 5.889 1.00 18.33 288 ALA A O 1
ATOM 4520 N N . ALA A 1 323 ? -32.731 51.581 7.759 1.00 15.48 289 ALA A N 1
ATOM 4521 C CA . ALA A 1 323 ? -31.817 50.684 7.064 1.00 18.51 289 ALA A CA 1
ATOM 4522 C C . ALA A 1 323 ? -32.535 49.944 5.945 1.00 19.07 289 ALA A C 1
ATOM 4523 O O . ALA A 1 323 ? -32.053 49.893 4.807 1.00 16.96 289 ALA A O 1
ATOM 4530 N N . PHE A 1 324 ? -33.698 49.363 6.251 1.00 16.44 290 PHE A N 1
ATOM 4531 C CA . PHE A 1 324 ? -34.482 48.697 5.219 1.00 18.14 290 PHE A CA 1
ATOM 4532 C C . PHE A 1 324 ? -34.774 49.645 4.063 1.00 15.33 290 PHE A C 1
ATOM 4533 O O . PHE A 1 324 ? -34.489 49.334 2.901 1.00 13.26 290 PHE A O 1
ATOM 4550 N N . LEU A 1 325 ? -35.339 50.816 4.370 1.00 17.48 291 LEU A N 1
ATOM 4551 C CA . LEU A 1 325 ? -35.734 51.745 3.317 1.00 20.04 291 LEU A CA 1
ATOM 4552 C C . LEU A 1 325 ? -34.532 52.262 2.540 1.00 17.73 291 LEU A C 1
ATOM 4553 O O . LEU A 1 325 ? -34.658 52.594 1.355 1.00 14.95 291 LEU A O 1
ATOM 4569 N N . ALA A 1 326 ? -33.366 52.342 3.184 1.00 15.41 292 ALA A N 1
ATOM 4570 C CA . ALA A 1 326 ? -32.179 52.839 2.495 1.00 16.04 292 ALA A CA 1
ATOM 4571 C C . ALA A 1 326 ? -31.861 51.998 1.266 1.00 15.83 292 ALA A C 1
ATOM 4572 O O . ALA A 1 326 ? -31.547 52.541 0.201 1.00 19.29 292 ALA A O 1
ATOM 4579 N N . GLY A 1 327 ? -31.946 50.674 1.389 1.00 14.98 293 GLY A N 1
ATOM 4580 C CA . GLY A 1 327 ? -31.580 49.788 0.301 1.00 14.87 293 GLY A CA 1
ATOM 4581 C C . GLY A 1 327 ? -32.743 49.018 -0.290 1.00 16.63 293 GLY A C 1
ATOM 4582 O O . GLY A 1 327 ? -32.552 48.201 -1.195 1.00 15.30 293 GLY A O 1
ATOM 4586 N N . ALA A 1 328 ? -33.950 49.259 0.218 1.00 16.53 294 ALA A N 1
ATOM 4587 C CA . ALA A 1 328 ? -35.113 48.524 -0.259 1.00 14.43 294 ALA A CA 1
ATOM 4588 C C . ALA A 1 328 ? -35.260 48.676 -1.767 1.00 14.98 294 ALA A C 1
ATOM 4589 O O . ALA A 1 328 ? -34.998 49.740 -2.333 1.00 14.46 294 ALA A O 1
ATOM 4596 N N . GLN A 1 329 ? -35.666 47.595 -2.415 1.00 15.53 295 GLN A N 1
ATOM 4597 C CA . GLN A 1 329 ? -35.972 47.573 -3.836 1.00 18.84 295 GLN A CA 1
ATOM 4598 C C . GLN A 1 329 ? -37.393 47.057 -4.013 1.00 21.62 295 GLN A C 1
ATOM 4599 O O . GLN A 1 329 ? -38.060 46.674 -3.050 1.00 14.75 295 GLN A O 1
ATOM 4613 N N . GLU A 1 330 ? -37.866 47.051 -5.255 1.00 19.23 296 GLU A N 1
ATOM 4614 C CA . GLU A 1 330 ? -39.154 46.433 -5.527 1.00 17.80 296 GLU A CA 1
ATOM 4615 C C . GLU A 1 330 ? -39.127 44.984 -5.058 1.00 16.85 296 GLU A C 1
ATOM 4616 O O . GLU A 1 330 ? -38.141 44.269 -5.256 1.00 18.27 296 GLU A O 1
ATOM 4628 N N . ASN A 1 331 ? -40.213 44.562 -4.412 1.00 14.64 297 ASN A N 1
ATOM 4629 C CA . ASN A 1 331 ? -40.361 43.224 -3.845 1.00 17.08 297 ASN A CA 1
ATOM 4630 C C . ASN A 1 331 ? -39.499 43.007 -2.603 1.00 15.20 297 ASN A C 1
ATOM 4631 O O . ASN A 1 331 ? -39.275 41.860 -2.201 1.00 17.41 297 ASN A O 1
ATOM 4642 N N . SER A 1 332 ? -39.013 44.079 -1.979 1.00 15.57 298 SER A N 1
ATOM 4643 C CA . SER A 1 332 ? -38.338 43.989 -0.689 1.00 13.74 298 SER A CA 1
ATOM 4644 C C . SER A 1 332 ? -39.359 44.156 0.430 1.00 14.65 298 SER A C 1
ATOM 4645 O O . SER A 1 332 ? -40.261 44.995 0.341 1.00 17.57 298 SER A O 1
ATOM 4653 N N . TYR A 1 333 ? -39.210 43.361 1.490 1.00 15.45 299 TYR A N 1
ATOM 4654 C CA . TYR A 1 333 ? -40.210 43.300 2.547 1.00 16.58 299 TYR A CA 1
ATOM 4655 C C . TYR A 1 333 ? -39.566 43.424 3.919 1.00 16.48 299 TYR A C 1
ATOM 4656 O O . TYR A 1 333 ? -38.508 42.846 4.183 1.00 16.83 299 TYR A O 1
ATOM 4674 N N . PHE A 1 334 ? -40.243 44.166 4.789 1.00 14.26 300 PHE A N 1
ATOM 4675 C CA . PHE A 1 334 ? -39.775 44.497 6.127 1.00 15.21 300 PHE A CA 1
ATOM 4676 C C . PHE A 1 334 ? -40.540 43.661 7.144 1.00 18.82 300 PHE A C 1
ATOM 4677 O O . PHE A 1 334 ? -41.775 43.616 7.113 1.00 16.05 300 PHE A O 1
ATOM 4694 N N . ILE A 1 335 ? -39.807 42.985 8.025 1.00 16.71 301 ILE A N 1
ATOM 4695 C CA . ILE A 1 335 ? -40.389 42.243 9.138 1.00 18.96 301 ILE A CA 1
ATOM 4696 C C . ILE A 1 335 ? -39.709 42.721 10.411 1.00 15.83 301 ILE A C 1
ATOM 4697 O O . ILE A 1 335 ? -38.481 42.639 10.530 1.00 22.19 301 ILE A O 1
ATOM 4713 N N . TYR A 1 336 ? -40.502 43.214 11.360 1.00 19.41 302 TYR A N 1
ATOM 4714 C CA . TYR A 1 336 ? -39.993 43.801 12.595 1.00 18.99 302 TYR A CA 1
ATOM 4715 C C . TYR A 1 336 ? -40.730 43.167 13.766 1.00 17.32 302 TYR A C 1
ATOM 4716 O O . TYR A 1 336 ? -41.934 43.384 13.940 1.00 16.28 302 TYR A O 1
ATOM 4734 N N . ASN A 1 337 ? -40.011 42.382 14.554 1.00 18.16 303 ASN A N 1
ATOM 4735 C CA . ASN A 1 337 ? -40.551 41.696 15.725 1.00 20.14 303 ASN A CA 1
ATOM 4736 C C . ASN A 1 337 ? -39.365 41.079 16.458 1.00 19.99 303 ASN A C 1
ATOM 4737 O O . ASN A 1 337 ? -38.208 41.285 16.070 1.00 16.15 303 ASN A O 1
ATOM 4748 N N . TRP A 1 338 ? -39.642 40.306 17.511 1.00 19.33 304 TRP A N 1
ATOM 4749 C CA . TRP A 1 338 ? -38.580 39.712 18.316 1.00 20.49 304 TRP A CA 1
ATOM 4750 C C . TRP A 1 338 ? -38.634 38.188 18.326 1.00 20.64 304 TRP A C 1
ATOM 4751 O O . TRP A 1 338 ? -38.111 37.562 19.254 1.00 20.85 304 TRP A O 1
ATOM 4772 N N . GLY A 1 339 ? -39.229 37.572 17.312 1.00 20.72 305 GLY A N 1
ATOM 4773 C CA . GLY A 1 339 ? -39.228 36.125 17.242 1.00 21.15 305 GLY A CA 1
ATOM 4774 C C . GLY A 1 339 ? -40.100 35.615 16.116 1.00 18.84 305 GLY A C 1
ATOM 4775 O O . GLY A 1 339 ? -40.699 36.383 15.353 1.00 15.83 305 GLY A O 1
ATOM 4779 N N . TYR A 1 340 ? -40.163 34.285 16.037 1.00 19.61 306 TYR A N 1
ATOM 4780 C CA . TYR A 1 340 ? -40.884 33.588 14.981 1.00 22.65 306 TYR A CA 1
ATOM 4781 C C . TYR A 1 340 ? -42.162 32.925 15.467 1.00 23.01 306 TYR A C 1
ATOM 4782 O O . TYR A 1 340 ? -42.841 32.268 14.674 1.00 21.59 306 TYR A O 1
ATOM 4800 N N . ARG A 1 341 ? -42.502 33.061 16.742 1.00 20.95 307 ARG A N 1
ATOM 4801 C CA . ARG A 1 341 ? -43.855 32.765 17.176 1.00 22.27 307 ARG A CA 1
ATOM 4802 C C . ARG A 1 341 ? -44.748 33.953 16.848 1.00 19.24 307 ARG A C 1
ATOM 4803 O O . ARG A 1 341 ? -44.308 35.106 16.859 1.00 18.44 307 ARG A O 1
ATOM 4812 N N . MET A 1 342 ? -46.009 33.662 16.525 1.00 20.76 308 MET A N 1
ATOM 4813 C CA . MET A 1 342 ? -46.960 34.736 16.258 1.00 20.24 308 MET A CA 1
ATOM 4814 C C . MET A 1 342 ? -46.944 35.777 17.367 1.00 23.83 308 MET A C 1
ATOM 4815 O O . MET A 1 342 ? -47.020 36.983 17.102 1.00 22.50 308 MET A O 1
ATOM 4829 N N . ASP A 1 343 ? -46.847 35.328 18.616 1.00 20.03 309 ASP A N 1
ATOM 4830 C CA . ASP A 1 343 ? -46.925 36.215 19.768 1.00 27.40 309 ASP A CA 1
ATOM 4831 C C . ASP A 1 343 ? -45.602 36.896 20.094 1.00 25.97 309 ASP A C 1
ATOM 4832 O O . ASP A 1 343 ? -45.553 37.675 21.052 1.00 25.06 309 ASP A O 1
ATOM 4839 N N . ASP A 1 344 ? -44.539 36.635 19.332 1.00 19.48 310 ASP A N 1
ATOM 4840 C CA . ASP A 1 344 ? -43.263 37.306 19.552 1.00 19.31 310 ASP A CA 1
ATOM 4841 C C . ASP A 1 344 ? -43.286 38.706 18.949 1.00 19.95 310 ASP A C 1
ATOM 4842 O O . ASP A 1 344 ? -42.352 39.098 18.241 1.00 21.38 310 ASP A O 1
ATOM 4851 N N . GLY A 1 345 ? -44.342 39.468 19.225 1.00 23.27 311 GLY A N 1
ATOM 4852 C CA . GLY A 1 345 ? -44.519 40.752 18.578 1.00 23.96 311 GLY A CA 1
ATOM 4853 C C . GLY A 1 345 ? -44.916 40.673 17.123 1.00 23.59 311 GLY A C 1
ATOM 4854 O O . GLY A 1 345 ? -44.860 41.690 16.423 1.00 20.52 311 GLY A O 1
ATOM 4858 N N . GLY A 1 346 ? -45.324 39.494 16.645 1.00 21.47 312 GLY A N 1
ATOM 4859 C CA . GLY A 1 346 ? -45.628 39.336 15.234 1.00 19.38 312 GLY A CA 1
ATOM 4860 C C . GLY A 1 346 ? -46.835 40.131 14.783 1.00 20.38 312 GLY A C 1
ATOM 4861 O O . GLY A 1 346 ? -46.886 40.587 13.637 1.00 22.44 312 GLY A O 1
ATOM 4865 N N . LEU A 1 347 ? -47.818 40.309 15.664 1.00 19.37 313 LEU A N 1
ATOM 4866 C CA . LEU A 1 347 ? -49.044 41.021 15.334 1.00 23.78 313 LEU A CA 1
ATOM 4867 C C . LEU A 1 347 ? -49.068 42.437 15.897 1.00 29.38 313 LEU A C 1
ATOM 4868 O O . LEU A 1 347 ? -50.131 43.065 15.920 1.00 28.09 313 LEU A O 1
ATOM 4884 N N . GLU A 1 348 ? -47.927 42.948 16.353 1.00 26.39 314 GLU A N 1
ATOM 4885 C CA . GLU A 1 348 ? -47.825 44.343 16.750 1.00 26.17 314 GLU A CA 1
ATOM 4886 C C . GLU A 1 348 ? -47.750 45.230 15.515 1.00 26.01 314 GLU A C 1
ATOM 4887 O O . GLU A 1 348 ? -47.204 44.840 14.479 1.00 27.15 314 GLU A O 1
ATOM 4899 N N . TRP A 1 349 ? -48.308 46.430 15.628 1.00 25.26 315 TRP A N 1
ATOM 4900 C CA . TRP A 1 349 ? -48.238 47.411 14.558 1.00 21.72 315 TRP A CA 1
ATOM 4901 C C . TRP A 1 349 ? -47.628 48.707 15.075 1.00 22.35 315 TRP A C 1
ATOM 4902 O O . TRP A 1 349 ? -47.514 48.937 16.283 1.00 25.88 315 TRP A O 1
ATOM 4923 N N . TYR A 1 350 ? -47.230 49.554 14.128 1.00 22.60 316 TYR A N 1
ATOM 4924 C CA . TYR A 1 350 ? -46.445 50.740 14.401 1.00 20.94 316 TYR A CA 1
ATOM 4925 C C . TYR A 1 350 ? -46.897 51.845 13.459 1.00 18.24 316 TYR A C 1
ATOM 4926 O O . TYR A 1 350 ? -47.184 51.575 12.283 1.00 21.00 316 TYR A O 1
ATOM 4944 N N . PRO A 1 351 ? -46.978 53.091 13.934 1.00 21.98 317 PRO A N 1
ATOM 4945 C CA . PRO A 1 351 ? -47.456 54.165 13.049 1.00 21.03 317 PRO A CA 1
ATOM 4946 C C . PRO A 1 351 ? -46.573 54.367 11.832 1.00 19.71 317 PRO A C 1
ATOM 4947 O O . PRO A 1 351 ? -47.072 54.759 10.770 1.00 19.56 317 PRO A O 1
ATOM 4958 N N . GLU A 1 352 ? -45.271 54.096 11.952 1.00 20.89 318 GLU A N 1
ATOM 4959 C CA . GLU A 1 352 ? -44.372 54.256 10.816 1.00 21.30 318 GLU A CA 1
ATOM 4960 C C . GLU A 1 352 ? -44.812 53.412 9.627 1.00 23.58 318 GLU A C 1
ATOM 4961 O O . GLU A 1 352 ? -44.598 53.806 8.474 1.00 21.22 318 GLU A O 1
ATOM 4973 N N . LEU A 1 353 ? -45.425 52.257 9.881 1.00 18.73 319 LEU A N 1
ATOM 4974 C CA . LEU A 1 353 ? -45.846 51.357 8.817 1.00 18.42 319 LEU A CA 1
ATOM 4975 C C . LEU A 1 353 ? -47.189 51.74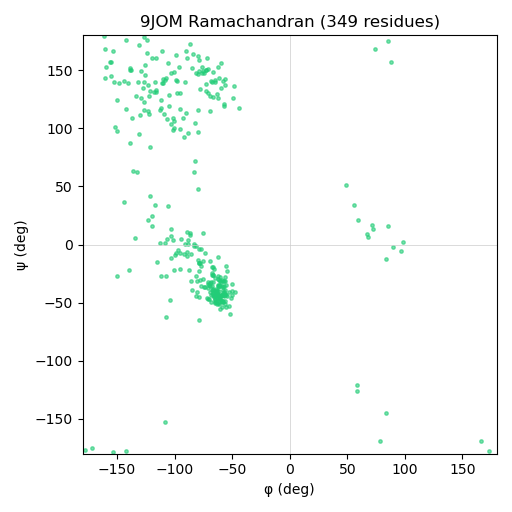1 8.210 1.00 19.47 319 LEU A C 1
ATOM 4976 O O . LEU A 1 353 ? -47.642 51.068 7.278 1.00 23.17 319 LEU A O 1
ATOM 4992 N N . ASP A 1 354 ? -47.833 52.796 8.712 1.00 23.45 320 ASP A N 1
ATOM 4993 C CA . ASP A 1 354 ? -49.051 53.329 8.118 1.00 22.77 320 ASP A CA 1
ATOM 4994 C C . ASP A 1 354 ? -48.813 54.606 7.324 1.00 23.84 320 ASP A C 1
ATOM 4995 O O . ASP A 1 354 ? -49.710 55.039 6.593 1.00 28.28 320 ASP A O 1
ATOM 5004 N N . LYS A 1 355 ? -47.640 55.216 7.450 1.00 20.66 321 LYS A N 1
ATOM 5005 C CA . LYS A 1 355 ? -47.377 56.489 6.802 1.00 23.70 321 LYS A CA 1
ATOM 5006 C C . LYS A 1 355 ? -47.141 56.296 5.309 1.00 18.72 321 LYS A C 1
ATOM 5007 O O . LYS A 1 355 ? -46.640 55.260 4.863 1.00 20.67 321 LYS A O 1
ATOM 5026 N N . SER A 1 356 ? -47.518 57.310 4.535 1.00 19.22 322 SER A N 1
ATOM 5027 C CA . SER A 1 356 ? -47.353 57.254 3.091 1.00 18.47 322 SER A CA 1
ATOM 5028 C C . SER A 1 356 ? -45.873 57.306 2.734 1.00 21.86 322 SER A C 1
ATOM 5029 O O . SER A 1 356 ? -45.145 58.194 3.187 1.00 19.24 322 SER A O 1
ATOM 5037 N N . LEU A 1 357 ? -45.431 56.347 1.921 1.00 21.93 323 LEU A N 1
ATOM 5038 C CA . LEU A 1 357 ? -44.034 56.236 1.523 1.00 18.54 323 LEU A CA 1
ATOM 5039 C C . LEU A 1 357 ? -43.831 56.637 0.067 1.00 22.47 323 LEU A C 1
ATOM 5040 O O . LEU A 1 357 ? -43.129 57.613 -0.214 1.00 16.35 323 LEU A O 1
ATOM 5056 N N . GLY A 1 358 ? -44.442 55.918 -0.869 1.00 20.23 324 GLY A N 1
ATOM 5057 C CA . GLY A 1 358 ? -44.283 56.201 -2.278 1.00 19.64 324 GLY A CA 1
ATOM 5058 C C . GLY A 1 358 ? -43.051 55.540 -2.870 1.00 20.76 324 GLY A C 1
ATOM 5059 O O . GLY A 1 358 ? -42.236 54.922 -2.181 1.00 20.72 324 GLY A O 1
ATOM 5063 N N . LYS A 1 359 ? -42.918 55.683 -4.188 1.00 16.98 325 LYS A N 1
ATOM 5064 C CA . LYS A 1 359 ? -41.838 55.021 -4.901 1.00 20.31 325 LYS A CA 1
ATOM 5065 C C . LYS A 1 359 ? -40.497 55.677 -4.576 1.00 19.94 325 LYS A C 1
ATOM 5066 O O . LYS A 1 359 ? -40.436 56.877 -4.290 1.00 15.18 325 LYS A O 1
ATOM 5085 N N . PRO A 1 360 ? -39.405 54.915 -4.622 1.00 18.34 326 PRO A N 1
ATOM 5086 C CA . PRO A 1 360 ? -38.083 55.536 -4.495 1.00 19.14 326 PRO A CA 1
ATOM 5087 C C . PRO A 1 360 ? -37.843 56.521 -5.628 1.00 16.93 326 PRO A C 1
ATOM 5088 O O . PRO A 1 360 ? -38.265 56.303 -6.765 1.00 18.99 326 PRO A O 1
ATOM 5099 N N . LEU A 1 361 ? -37.164 57.618 -5.304 1.00 19.61 327 LEU A N 1
ATOM 5100 C CA . LEU A 1 361 ? -36.827 58.628 -6.297 1.00 22.32 327 LEU A CA 1
ATOM 5101 C C . LEU A 1 361 ? -35.390 58.525 -6.788 1.00 28.09 327 LEU A C 1
ATOM 5102 O O . LEU A 1 361 ? -35.092 59.009 -7.886 1.00 22.49 327 LEU A O 1
ATOM 5118 N N . ASN A 1 362 ? -34.502 57.902 -6.017 1.00 23.08 328 ASN A N 1
ATOM 5119 C CA . ASN A 1 362 ? -33.105 57.762 -6.397 1.00 22.17 328 ASN A CA 1
ATOM 5120 C C . ASN A 1 362 ? -32.611 56.391 -5.959 1.00 19.13 328 ASN A C 1
ATOM 5121 O O . ASN A 1 362 ? -33.369 55.572 -5.431 1.00 17.42 328 ASN A O 1
ATOM 5132 N N . GLU A 1 363 ? -31.329 56.143 -6.194 1.00 18.97 329 GLU A N 1
ATOM 5133 C CA . GLU A 1 363 ? -30.661 54.957 -5.686 1.00 23.52 329 GLU A CA 1
ATOM 5134 C C . GLU A 1 363 ? -30.087 55.247 -4.305 1.00 19.11 329 GLU A C 1
ATOM 5135 O O . GLU A 1 363 ? -29.892 56.401 -3.918 1.00 17.32 329 GLU A O 1
ATOM 5147 N N . MET A 1 364 ? -29.815 54.180 -3.560 1.00 16.55 330 MET A N 1
ATOM 5148 C CA . MET A 1 364 ? -29.200 54.345 -2.251 1.00 18.46 330 MET A CA 1
ATOM 5149 C C . MET A 1 364 ? -27.859 55.048 -2.403 1.00 17.39 330 MET A C 1
ATOM 5150 O O . MET A 1 364 ? -27.068 54.720 -3.292 1.00 17.09 330 MET A O 1
ATOM 5164 N N . LYS A 1 365 ? -27.615 56.030 -1.545 1.00 17.96 331 LYS A N 1
ATOM 5165 C CA . LYS A 1 365 ? -26.360 56.764 -1.526 1.00 23.17 331 LYS A CA 1
ATOM 5166 C C . LYS A 1 365 ? -25.555 56.344 -0.306 1.00 21.78 331 LYS A C 1
ATOM 5167 O O . LYS A 1 365 ? -26.119 56.080 0.762 1.00 16.92 331 LYS A O 1
ATOM 5186 N N . VAL A 1 366 ? -24.239 56.271 -0.473 1.00 19.75 332 VAL A N 1
ATOM 5187 C CA . VAL A 1 366 ? -23.333 55.826 0.575 1.00 19.04 332 VAL A CA 1
ATOM 5188 C C . VAL A 1 366 ? -22.269 56.896 0.757 1.00 21.63 332 VAL A C 1
ATOM 5189 O O . VAL A 1 366 ? -21.491 57.167 -0.166 1.00 16.73 332 VAL A O 1
ATOM 5202 N N . HIS A 1 367 ? -22.241 57.507 1.938 1.00 17.29 333 HIS A N 1
ATOM 5203 C CA . HIS A 1 367 ? -21.211 58.468 2.325 1.00 17.78 333 HIS A CA 1
ATOM 5204 C C . HIS A 1 367 ? -20.548 57.904 3.574 1.00 19.16 333 HIS A C 1
ATOM 5205 O O . HIS A 1 367 ? -20.907 58.247 4.702 1.00 19.47 333 HIS A O 1
ATOM 5219 N N . ASN A 1 368 ? -19.579 57.018 3.360 1.00 17.78 334 ASN A N 1
ATOM 5220 C CA . ASN A 1 368 ? -18.916 56.279 4.435 1.00 15.90 334 ASN A CA 1
ATOM 5221 C C . ASN A 1 368 ? -19.995 55.500 5.179 1.00 19.75 334 ASN A C 1
ATOM 5222 O O . ASN A 1 368 ? -20.686 54.688 4.540 1.00 17.88 334 ASN A O 1
ATOM 5233 N N . TRP A 1 369 ? -20.191 55.700 6.479 1.00 19.64 335 TRP A N 1
ATOM 5234 C CA . TRP A 1 369 ? -21.160 54.910 7.228 1.00 15.61 335 TRP A CA 1
ATOM 5235 C C . TRP A 1 369 ? -22.563 55.501 7.204 1.00 18.45 335 TRP A C 1
ATOM 5236 O O . TRP A 1 369 ? -23.461 54.950 7.850 1.00 23.41 335 TRP A O 1
ATOM 5257 N N . GLU A 1 370 ? -22.781 56.587 6.470 1.00 17.80 336 GLU A N 1
ATOM 5258 C CA . GLU A 1 370 ? -24.096 57.201 6.353 1.00 22.60 336 GLU A CA 1
ATOM 5259 C C . GLU A 1 370 ? -24.764 56.737 5.065 1.00 19.64 336 GLU A C 1
ATOM 5260 O O . GLU A 1 370 ? -24.155 56.784 3.991 1.00 18.99 336 GLU A O 1
ATOM 5272 N N . LEU A 1 371 ? -26.010 56.283 5.184 1.00 17.37 337 LEU A N 1
ATOM 5273 C CA . LEU A 1 371 ? -26.812 55.824 4.059 1.00 16.08 337 LEU A CA 1
ATOM 5274 C C . LEU A 1 371 ? -28.034 56.720 3.919 1.00 17.03 337 LEU A C 1
ATOM 5275 O O . LEU A 1 371 ? -28.646 57.107 4.920 1.00 20.84 337 LEU A O 1
ATOM 5291 N N . THR A 1 372 ? -28.390 57.047 2.679 1.00 16.61 338 THR A N 1
ATOM 5292 C CA . THR A 1 372 ? -29.539 57.900 2.417 1.00 16.83 338 THR A CA 1
ATOM 5293 C C . THR A 1 372 ? -30.319 57.366 1.226 1.00 20.26 338 THR A C 1
ATOM 5294 O O . THR A 1 372 ? -29.763 56.725 0.330 1.00 19.09 338 THR A O 1
ATOM 5305 N N . ARG A 1 373 ? -31.620 57.644 1.230 1.00 20.40 339 ARG A N 1
ATOM 5306 C CA . ARG A 1 373 ? -32.512 57.248 0.151 1.00 20.03 339 ARG A CA 1
ATOM 5307 C C . ARG A 1 373 ? -33.703 58.193 0.155 1.00 20.72 339 ARG A C 1
ATOM 5308 O O . ARG A 1 373 ? -34.147 58.642 1.216 1.00 16.44 339 ARG A O 1
ATOM 5329 N N . ASN A 1 374 ? -34.212 58.493 -1.037 1.00 19.71 340 ASN A N 1
ATOM 5330 C CA . ASN A 1 374 ? -35.323 59.420 -1.206 1.00 19.92 340 ASN A CA 1
ATOM 5331 C C . ASN A 1 374 ? -36.525 58.688 -1.783 1.00 19.68 340 ASN A C 1
ATOM 5332 O O . ASN A 1 374 ? -36.398 57.958 -2.772 1.00 17.15 340 ASN A O 1
ATOM 5343 N N . TYR A 1 375 ? -37.683 58.886 -1.161 1.00 19.10 341 TYR A N 1
ATOM 5344 C CA . TYR A 1 375 ? -38.953 58.376 -1.649 1.00 19.94 341 TYR A CA 1
ATOM 5345 C C . TYR A 1 375 ? -39.892 59.549 -1.905 1.00 16.67 341 TYR A C 1
ATOM 5346 O O . TYR A 1 375 ? -39.690 60.653 -1.394 1.00 18.29 341 TYR A O 1
ATOM 5364 N N . GLU A 1 376 ? -40.928 59.298 -2.712 1.00 19.67 342 GLU A N 1
ATOM 5365 C CA . GLU A 1 376 ? -41.864 60.363 -3.064 1.00 23.93 342 GLU A CA 1
ATOM 5366 C C . GLU A 1 376 ? -42.317 61.139 -1.834 1.00 18.69 342 GLU A C 1
ATOM 5367 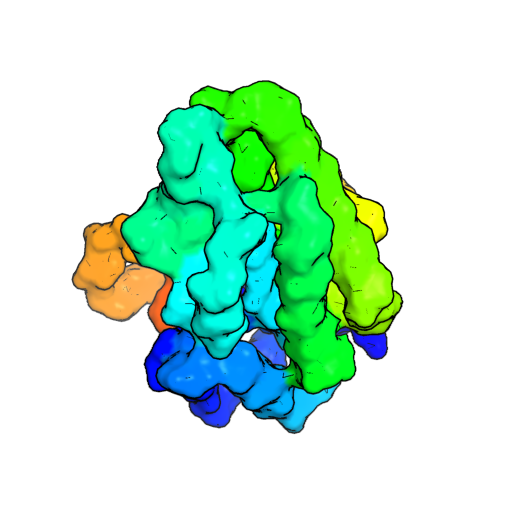O O . GLU A 1 376 ? -42.416 62.370 -1.868 1.00 23.13 342 GLU A O 1
ATOM 5379 N N . HIS A 1 377 ? -42.587 60.435 -0.732 1.00 18.85 343 HIS A N 1
ATOM 5380 C CA . HIS A 1 377 ? -43.118 61.052 0.477 1.00 17.98 343 HIS A CA 1
ATOM 5381 C C . HIS A 1 377 ? -42.239 60.801 1.697 1.00 22.87 343 HIS A C 1
ATOM 5382 O O . HIS A 1 377 ? -42.720 60.900 2.830 1.00 18.50 343 HIS A O 1
ATOM 5396 N N . ALA A 1 378 ? -40.962 60.481 1.500 1.00 22.45 344 ALA A N 1
ATOM 5397 C CA . ALA A 1 378 ? -40.084 60.252 2.638 1.00 20.81 344 ALA A CA 1
ATOM 5398 C C . ALA A 1 378 ? -38.633 60.376 2.202 1.00 19.17 344 ALA A C 1
ATOM 5399 O O . ALA A 1 378 ? -38.274 59.983 1.089 1.00 22.85 344 ALA A O 1
ATOM 5406 N N . SER A 1 379 ? -37.812 60.934 3.086 1.00 20.58 345 SER A N 1
ATOM 5407 C CA . SER A 1 379 ? -36.366 60.965 2.928 1.00 23.46 345 SER A CA 1
ATOM 5408 C C . SER A 1 379 ? -35.754 60.194 4.087 1.00 20.95 345 SER A C 1
ATOM 5409 O O . SER A 1 379 ? -36.119 60.418 5.246 1.00 20.11 345 SER A O 1
ATOM 5417 N N . VAL A 1 380 ? -34.834 59.287 3.773 1.00 18.19 346 VAL A N 1
ATOM 5418 C CA . VAL A 1 380 ? -34.271 58.358 4.745 1.00 20.07 346 VAL A CA 1
ATOM 5419 C C . VAL A 1 380 ? -32.812 58.713 4.988 1.00 17.20 346 VAL A C 1
ATOM 5420 O O . VAL A 1 380 ? -32.077 59.044 4.050 1.00 19.32 346 VAL A O 1
ATOM 5433 N N . TRP A 1 381 ? -32.397 58.644 6.252 1.00 18.77 347 TRP A N 1
ATOM 5434 C CA . TRP A 1 381 ? -31.008 58.856 6.631 1.00 19.34 347 TRP A CA 1
ATOM 5435 C C . TRP A 1 381 ? -30.686 57.999 7.845 1.00 18.51 347 TRP A C 1
ATOM 5436 O O . TRP A 1 381 ? -31.496 57.898 8.770 1.00 19.48 347 TRP A O 1
ATOM 5457 N N . LEU A 1 382 ? -29.500 57.393 7.840 1.00 15.56 348 LEU A N 1
ATOM 5458 C CA . LEU A 1 382 ? -29.021 56.658 9.002 1.00 20.35 348 LEU A CA 1
ATOM 5459 C C . LEU A 1 382 ? -27.500 56.614 8.978 1.00 17.76 348 LEU A C 1
ATOM 5460 O O . LEU A 1 382 ? -26.869 56.755 7.928 1.00 17.42 348 LEU A O 1
ATOM 5476 N N . ASN A 1 383 ? -26.923 56.414 10.159 1.00 18.68 349 ASN A N 1
ATOM 5477 C C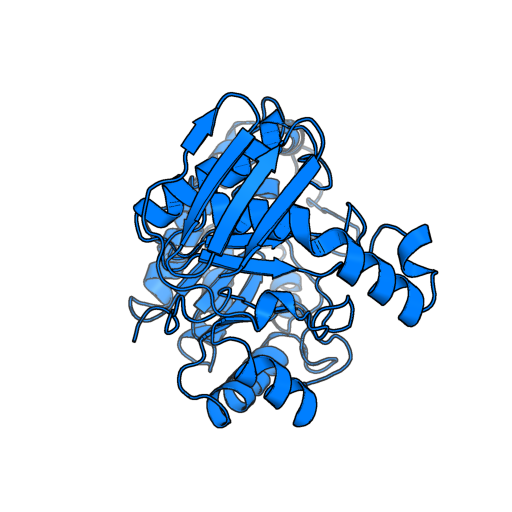A . ASN A 1 383 ? -25.480 56.287 10.336 1.00 20.46 349 ASN A CA 1
ATOM 5478 C C . ASN A 1 383 ? -25.217 54.934 10.984 1.00 21.45 349 ASN A C 1
ATOM 5479 O O . ASN A 1 383 ? -25.577 54.717 12.147 1.00 21.38 349 ASN A O 1
ATOM 5490 N N . LEU A 1 384 ? -24.593 54.027 10.231 1.00 19.98 350 LEU A N 1
ATOM 5491 C CA . LEU A 1 384 ? -24.378 52.674 10.731 1.00 21.76 350 LEU A CA 1
ATOM 5492 C C . LEU A 1 384 ? -23.412 52.649 11.907 1.00 16.75 350 LEU A C 1
ATOM 5493 O O . LEU A 1 384 ? -23.476 51.735 12.737 1.00 20.70 350 LEU A O 1
ATOM 5509 N N . ALA A 1 385 ? -22.515 53.633 11.998 1.00 23.15 351 ALA A N 1
ATOM 5510 C CA . ALA A 1 385 ? -21.518 53.631 13.062 1.00 22.19 351 ALA A CA 1
ATOM 5511 C C . ALA A 1 385 ? -22.105 54.064 14.399 1.00 24.49 351 ALA A C 1
ATOM 5512 O O . ALA A 1 385 ? -21.701 53.548 15.447 1.00 24.49 351 ALA A O 1
ATOM 5519 N N . THR A 1 386 ? -23.052 55.002 14.386 1.00 23.19 352 THR A N 1
ATOM 5520 C CA . THR A 1 386 ? -23.704 55.475 15.599 1.00 29.00 352 THR A CA 1
ATOM 5521 C C . THR A 1 386 ? -25.066 54.834 15.832 1.00 26.70 352 THR A C 1
ATOM 5522 O O . THR A 1 386 ? -25.641 55.013 16.910 1.00 26.60 352 THR A O 1
ATOM 5533 N N . LYS A 1 387 ? -25.587 54.094 14.855 1.00 27.66 353 LYS A N 1
ATOM 5534 C CA . LYS A 1 387 ? -26.903 53.464 14.927 1.00 25.52 353 LYS A CA 1
ATOM 5535 C C . LYS A 1 387 ? -28.024 54.481 15.131 1.00 26.36 353 LYS A C 1
ATOM 5536 O O . LYS A 1 387 ? -29.116 54.125 15.586 1.00 32.28 353 LYS A O 1
ATOM 5546 N N . GLU A 1 388 ? -27.786 55.744 14.791 1.00 25.84 354 GLU A N 1
ATOM 5547 C CA . GLU A 1 388 ? -28.822 56.765 14.809 1.00 22.32 354 GLU A CA 1
ATOM 5548 C C . GLU A 1 388 ? -29.411 56.918 13.411 1.00 28.69 354 GLU A C 1
ATOM 5549 O O . GLU A 1 388 ? -28.750 56.645 12.405 1.00 23.17 354 GLU A O 1
ATOM 5561 N N . ALA A 1 389 ? -30.670 57.347 13.355 1.00 20.57 355 ALA A N 1
ATOM 5562 C CA . ALA A 1 389 ? -31.402 57.332 12.097 1.00 23.91 355 ALA A CA 1
ATOM 5563 C C . ALA A 1 389 ? -32.524 58.356 12.147 1.00 22.25 355 ALA A C 1
ATOM 5564 O O . ALA A 1 389 ? -32.998 58.738 13.220 1.00 19.21 355 ALA A O 1
ATOM 5571 N N . LYS A 1 390 ? -32.951 58.786 10.962 1.00 19.49 356 LYS A N 1
ATOM 5572 C CA . LYS A 1 390 ? -33.988 59.806 10.843 1.00 28.31 356 LYS A CA 1
ATOM 5573 C C . LYS A 1 390 ? -34.762 59.568 9.557 1.00 26.45 356 LYS A C 1
ATOM 5574 O O . LYS A 1 390 ? -34.165 59.502 8.479 1.00 20.79 356 LYS A O 1
ATOM 5593 N N . ILE A 1 391 ? -36.080 59.425 9.675 1.00 28.26 357 ILE A N 1
ATOM 5594 C CA . ILE A 1 391 ? -36.977 59.339 8.528 1.00 21.89 357 ILE A CA 1
ATOM 5595 C C . ILE A 1 391 ? -37.832 60.598 8.522 1.00 29.25 357 ILE A C 1
ATOM 5596 O O . ILE A 1 391 ? -38.624 60.824 9.445 1.00 23.82 357 ILE A O 1
ATOM 5612 N N . ASN A 1 392 ? -37.670 61.417 7.486 1.00 24.97 358 ASN A N 1
ATOM 5613 C CA . ASN A 1 392 ? -38.447 62.643 7.318 1.00 29.96 358 ASN A CA 1
ATOM 5614 C C . ASN A 1 392 ? -39.632 62.319 6.415 1.00 25.31 358 ASN A C 1
ATOM 5615 O O . ASN A 1 392 ? -39.497 62.265 5.191 1.00 21.74 358 ASN A O 1
ATOM 5626 N N . TRP A 1 393 ? -40.792 62.096 7.025 1.00 23.04 359 TRP A N 1
ATOM 5627 C CA . TRP A 1 393 ? -42.008 61.832 6.270 1.00 24.70 359 TRP A CA 1
ATOM 5628 C C . TRP A 1 393 ? -42.567 63.139 5.723 1.00 26.21 359 TRP A C 1
ATOM 5629 O O . TRP A 1 393 ? -42.661 64.135 6.447 1.00 30.51 359 TRP A O 1
ATOM 5650 N N . LYS A 1 394 ? -42.934 63.134 4.444 1.00 25.82 360 LYS A N 1
ATOM 5651 C CA . LYS A 1 394 ? -43.476 64.322 3.792 1.00 30.99 360 LYS A CA 1
ATOM 5652 C C . LYS A 1 394 ? -45.001 64.293 3.787 1.00 32.28 360 LYS A C 1
ATOM 5653 O O . LYS A 1 394 ? -45.657 65.313 3.582 1.00 37.64 360 LYS A O 1
#